Protein AF-A0A2V1E8W5-F1 (afdb_monomer_lite)

Structure (mmCIF, N/CA/C/O backbone):
data_AF-A0A2V1E8W5-F1
#
_entry.id   AF-A0A2V1E8W5-F1
#
loop_
_atom_site.group_PDB
_atom_site.id
_atom_site.type_symbol
_atom_site.label_atom_id
_atom_site.label_alt_id
_atom_site.label_comp_id
_atom_site.label_asym_id
_atom_site.label_entity_id
_atom_site.label_seq_id
_atom_site.pdbx_PDB_ins_code
_atom_site.Cartn_x
_atom_site.Cartn_y
_atom_site.Cartn_z
_atom_site.occupancy
_atom_site.B_iso_or_equiv
_atom_site.auth_seq_id
_atom_site.auth_comp_id
_atom_site.auth_asym_id
_atom_site.auth_atom_id
_atom_site.pdbx_PDB_model_num
ATOM 1 N N . MET A 1 1 ? 21.955 -0.310 -71.897 1.00 37.69 1 MET A N 1
ATOM 2 C CA . MET A 1 1 ? 22.987 -0.040 -70.874 1.00 37.69 1 MET A CA 1
ATOM 3 C C . MET A 1 1 ? 22.487 -0.630 -69.569 1.00 37.69 1 MET A C 1
ATOM 5 O O . MET A 1 1 ? 21.533 -0.109 -69.009 1.00 37.69 1 MET A O 1
ATOM 9 N N . VAL A 1 2 ? 23.024 -1.781 -69.168 1.00 41.22 2 VAL A N 1
ATOM 10 C CA . VAL A 1 2 ? 22.667 -2.435 -67.902 1.00 41.22 2 VAL A CA 1
ATOM 11 C C . VAL A 1 2 ? 23.575 -1.834 -66.834 1.00 41.22 2 VAL A C 1
ATOM 13 O O . VAL A 1 2 ? 24.790 -1.983 -66.919 1.00 41.22 2 VAL A O 1
ATOM 16 N N . ASN A 1 3 ? 22.997 -1.099 -65.884 1.00 41.47 3 ASN A N 1
ATOM 17 C CA . ASN A 1 3 ? 23.730 -0.532 -64.755 1.00 41.47 3 ASN A CA 1
ATOM 18 C C . ASN A 1 3 ? 24.106 -1.680 -63.807 1.00 41.47 3 ASN A C 1
ATOM 20 O O . ASN A 1 3 ? 23.261 -2.203 -63.081 1.00 41.47 3 ASN A O 1
ATOM 24 N N . SER A 1 4 ? 25.362 -2.113 -63.855 1.00 41.78 4 SER A N 1
ATOM 25 C CA . SER A 1 4 ? 25.921 -3.082 -62.918 1.00 41.78 4 SER A CA 1
ATOM 26 C C . SER A 1 4 ? 26.181 -2.388 -61.581 1.00 41.78 4 SER A C 1
ATOM 28 O O . SER A 1 4 ? 27.168 -1.667 -61.436 1.00 41.78 4 SER A O 1
ATOM 30 N N . TYR A 1 5 ? 25.299 -2.592 -60.604 1.00 44.38 5 TYR A N 1
ATOM 31 C CA . TYR A 1 5 ? 25.590 -2.252 -59.213 1.00 44.38 5 TYR A CA 1
ATOM 32 C C . TYR A 1 5 ? 26.762 -3.122 -58.740 1.00 44.38 5 TYR A C 1
ATOM 34 O O . TYR A 1 5 ? 26.622 -4.338 -58.617 1.00 44.38 5 TYR A O 1
ATOM 42 N N . GLN A 1 6 ? 27.932 -2.516 -58.519 1.00 39.22 6 GLN A N 1
ATOM 43 C CA . GLN A 1 6 ? 29.059 -3.208 -57.900 1.00 39.22 6 GLN A CA 1
ATOM 44 C C . GLN A 1 6 ? 28.735 -3.485 -56.430 1.00 39.22 6 GLN A C 1
ATOM 46 O O . GLN A 1 6 ? 28.563 -2.566 -55.632 1.00 39.22 6 GLN A O 1
ATOM 51 N N . TYR A 1 7 ? 28.646 -4.767 -56.085 1.00 49.78 7 TYR A N 1
ATOM 52 C CA . TYR A 1 7 ? 28.583 -5.235 -54.707 1.00 49.78 7 TYR A CA 1
ATOM 53 C C . TYR A 1 7 ? 29.985 -5.134 -54.091 1.00 49.78 7 TYR A C 1
ATOM 55 O O . TYR A 1 7 ? 30.876 -5.911 -54.435 1.00 49.78 7 TYR A O 1
ATOM 63 N N . GLN A 1 8 ? 30.185 -4.156 -53.208 1.00 52.41 8 GLN A N 1
ATOM 64 C CA . GLN A 1 8 ? 31.390 -4.044 -52.389 1.00 52.41 8 GLN A CA 1
ATOM 65 C C . GLN A 1 8 ? 31.219 -4.975 -51.175 1.00 52.41 8 GLN A C 1
ATOM 67 O O . GLN A 1 8 ? 30.262 -4.788 -50.420 1.00 52.41 8 GLN A O 1
ATOM 72 N N . PRO A 1 9 ? 32.086 -5.981 -50.959 1.00 52.72 9 PRO A N 1
ATOM 73 C CA . PRO A 1 9 ? 31.975 -6.826 -49.780 1.00 52.72 9 PRO A CA 1
ATOM 74 C C . PRO A 1 9 ? 32.244 -5.991 -48.515 1.00 52.72 9 PRO A C 1
ATOM 76 O O . PRO A 1 9 ? 33.157 -5.157 -48.523 1.00 52.72 9 PRO A O 1
ATOM 79 N N . PRO A 1 10 ? 31.474 -6.198 -47.434 1.00 58.50 10 PRO A N 1
ATOM 80 C CA . PRO A 1 10 ? 31.664 -5.471 -46.183 1.00 58.50 10 PRO A CA 1
ATOM 81 C C . PRO A 1 10 ? 33.098 -5.640 -45.655 1.00 58.50 10 PRO A C 1
ATOM 83 O O . PRO A 1 10 ? 33.678 -6.728 -45.688 1.00 58.50 10 PRO A O 1
ATOM 86 N N . GLY A 1 11 ? 33.705 -4.540 -45.204 1.00 60.75 11 GLY A N 1
ATOM 87 C CA . GLY A 1 11 ? 35.047 -4.548 -44.614 1.00 60.75 11 GLY A CA 1
ATOM 88 C C . GLY A 1 11 ? 35.049 -5.164 -43.210 1.00 60.75 11 GLY A C 1
ATOM 89 O O . GLY A 1 11 ? 34.023 -5.195 -42.540 1.00 60.75 11 GLY A O 1
ATOM 90 N N . LYS A 1 12 ? 36.210 -5.616 -42.708 1.00 59.75 12 LYS A N 1
ATOM 91 C CA . LYS A 1 12 ? 36.355 -6.190 -41.345 1.00 59.75 12 LYS A CA 1
ATOM 92 C C . LYS A 1 12 ? 35.775 -5.315 -40.221 1.00 59.75 12 LYS A C 1
ATOM 94 O O . LYS A 1 12 ? 35.341 -5.849 -39.208 1.00 59.75 12 LYS A O 1
ATOM 99 N N . THR A 1 13 ? 35.783 -3.993 -40.388 1.00 62.09 13 THR A N 1
ATOM 100 C CA . THR A 1 13 ? 35.204 -3.032 -39.436 1.00 62.09 13 THR A CA 1
ATOM 101 C C . THR A 1 13 ? 33.680 -3.107 -39.381 1.00 62.09 13 THR A C 1
ATOM 103 O O . THR A 1 13 ? 33.111 -2.966 -38.310 1.00 62.09 13 THR A O 1
ATOM 106 N N . ASP A 1 14 ? 33.041 -3.390 -40.515 1.00 62.66 14 ASP A N 1
ATOM 107 C CA . ASP A 1 14 ? 31.587 -3.488 -40.643 1.00 62.66 14 ASP A CA 1
ATOM 108 C C . ASP A 1 14 ? 31.081 -4.742 -39.909 1.00 62.66 14 ASP A C 1
ATOM 110 O O . ASP A 1 14 ? 30.191 -4.670 -39.068 1.00 62.66 14 ASP A O 1
ATOM 114 N N . PHE A 1 15 ? 31.754 -5.886 -40.099 1.00 62.66 15 PHE A N 1
ATOM 115 C CA . PHE A 1 15 ? 31.470 -7.128 -39.362 1.00 62.66 15 PHE A CA 1
ATOM 116 C C . PHE A 1 15 ? 31.622 -6.992 -37.839 1.00 62.66 15 PHE A C 1
ATOM 118 O O . PHE A 1 15 ? 30.779 -7.494 -37.097 1.00 62.66 15 PHE A O 1
ATOM 125 N N . ALA A 1 16 ? 32.662 -6.293 -37.368 1.00 67.94 16 ALA A N 1
ATOM 126 C CA . ALA A 1 16 ? 32.864 -6.045 -35.940 1.00 67.94 16 ALA A CA 1
ATOM 127 C C . ALA A 1 16 ? 31.769 -5.137 -35.342 1.00 67.94 16 ALA A C 1
ATOM 129 O O . ALA A 1 16 ? 31.350 -5.348 -34.201 1.00 67.94 16 ALA A O 1
ATOM 130 N N . ASP A 1 17 ? 31.270 -4.165 -36.112 1.00 71.31 17 ASP A N 1
ATOM 131 C CA . ASP A 1 17 ? 30.141 -3.322 -35.708 1.00 71.31 17 ASP A CA 1
ATOM 132 C C . ASP A 1 17 ? 28.818 -4.112 -35.676 1.00 71.31 17 ASP A C 1
ATOM 134 O O . ASP A 1 17 ? 28.030 -3.926 -34.744 1.00 71.31 17 ASP A O 1
ATOM 138 N N . PHE A 1 18 ? 28.582 -5.047 -36.608 1.00 70.12 18 PHE A N 1
ATOM 139 C CA . PHE A 1 18 ? 27.411 -5.941 -36.575 1.00 70.12 18 PHE A CA 1
ATOM 140 C C . PHE A 1 18 ? 27.408 -6.863 -35.347 1.00 70.12 18 PHE A C 1
ATOM 142 O O . PHE A 1 18 ? 26.421 -6.882 -34.608 1.00 70.12 18 PHE A O 1
ATOM 149 N N . GLU A 1 19 ? 28.516 -7.559 -35.069 1.00 75.56 19 GLU A N 1
ATOM 150 C CA . GLU A 1 19 ? 28.641 -8.398 -33.865 1.00 75.56 19 GLU A CA 1
ATOM 151 C C . GLU A 1 19 ? 28.497 -7.567 -32.578 1.00 75.56 19 GLU A C 1
ATOM 153 O O . GLU A 1 19 ? 27.853 -7.987 -31.612 1.00 75.56 19 GLU A O 1
ATOM 158 N N . GLY A 1 20 ? 29.050 -6.349 -32.561 1.00 76.44 20 GLY A N 1
ATOM 159 C CA . GLY A 1 20 ? 28.876 -5.403 -31.462 1.00 76.44 20 GLY A CA 1
ATOM 160 C C . GLY A 1 20 ? 27.412 -5.012 -31.237 1.00 76.44 20 GLY A C 1
ATOM 161 O O . GLY A 1 20 ? 26.964 -4.928 -30.091 1.00 76.44 20 GLY A O 1
ATOM 162 N N . MET A 1 21 ? 26.640 -4.808 -32.308 1.00 74.31 21 MET A N 1
ATOM 163 C CA . MET A 1 21 ? 25.214 -4.481 -32.220 1.00 74.31 21 MET A CA 1
ATOM 164 C C . MET A 1 21 ? 24.374 -5.660 -31.724 1.00 74.31 21 MET A C 1
ATOM 166 O O . MET A 1 21 ? 23.558 -5.462 -30.821 1.00 74.31 21 MET A O 1
ATOM 170 N N . ASP A 1 22 ? 24.595 -6.872 -32.238 1.00 77.88 22 ASP A N 1
ATOM 171 C CA . ASP A 1 22 ? 23.867 -8.077 -31.812 1.00 77.88 22 ASP A CA 1
ATOM 172 C C . ASP A 1 22 ? 24.052 -8.361 -30.317 1.00 77.88 22 ASP A C 1
ATOM 174 O O . ASP A 1 22 ? 23.077 -8.606 -29.597 1.00 77.88 22 ASP A O 1
ATOM 178 N N . ASN A 1 23 ? 25.281 -8.221 -29.814 1.00 82.12 23 ASN A N 1
ATOM 179 C CA . ASN A 1 23 ? 25.573 -8.336 -28.385 1.00 82.12 23 ASN A CA 1
ATOM 180 C C . ASN A 1 23 ? 24.796 -7.294 -27.557 1.00 82.12 23 ASN A C 1
ATOM 182 O O . ASN A 1 23 ? 24.155 -7.634 -26.559 1.00 82.12 23 ASN A O 1
ATOM 186 N N . VAL A 1 24 ? 24.757 -6.034 -28.007 1.00 80.56 24 VAL A N 1
ATOM 187 C CA . VAL A 1 24 ? 24.003 -4.955 -27.341 1.00 80.56 24 VAL A CA 1
ATOM 188 C C . VAL A 1 24 ? 22.488 -5.217 -27.355 1.00 80.56 24 VAL A C 1
ATOM 190 O O . VAL A 1 24 ? 21.798 -4.906 -26.377 1.00 80.56 24 VAL A O 1
ATOM 193 N N . TYR A 1 25 ? 21.946 -5.814 -28.421 1.00 80.12 25 TYR A N 1
ATOM 194 C CA . TYR A 1 25 ? 20.535 -6.209 -28.484 1.00 80.12 25 TYR A CA 1
ATOM 195 C C . TYR A 1 25 ? 20.194 -7.336 -27.507 1.00 80.12 25 TYR A C 1
ATOM 197 O O . TYR A 1 25 ? 19.163 -7.265 -26.825 1.00 80.12 25 TYR A O 1
ATOM 205 N N . GLN A 1 26 ? 21.052 -8.353 -27.402 1.00 83.50 26 GLN A N 1
ATOM 206 C CA . GLN A 1 26 ? 20.868 -9.448 -26.450 1.00 83.50 26 GLN A CA 1
ATOM 207 C C . GLN A 1 26 ? 20.924 -8.944 -25.002 1.00 83.50 26 GLN A C 1
ATOM 209 O O . GLN A 1 26 ? 20.050 -9.281 -24.192 1.00 83.50 26 GLN A O 1
ATOM 214 N N . GLU A 1 27 ? 21.882 -8.073 -24.679 1.00 82.88 27 GLU A N 1
ATOM 215 C CA . GLU A 1 27 ? 21.967 -7.425 -23.367 1.00 82.88 27 GLU A CA 1
ATOM 216 C C . GLU A 1 27 ? 20.724 -6.569 -23.060 1.00 82.88 27 GLU A C 1
ATOM 218 O O . GLU A 1 27 ? 20.181 -6.637 -21.950 1.00 82.88 27 GLU A O 1
ATOM 223 N N . ASP A 1 28 ? 20.201 -5.814 -24.037 1.00 80.25 28 ASP A N 1
ATOM 224 C CA . ASP A 1 28 ? 18.962 -5.038 -23.875 1.00 80.25 28 ASP A CA 1
ATOM 225 C C . ASP A 1 28 ? 17.740 -5.939 -23.638 1.00 80.25 28 ASP A C 1
ATOM 227 O O . ASP A 1 28 ? 16.879 -5.614 -22.809 1.00 80.25 28 ASP A O 1
ATOM 231 N N . ALA A 1 29 ? 17.659 -7.086 -24.320 1.00 80.62 29 ALA A N 1
ATOM 232 C CA . ALA A 1 29 ? 16.590 -8.064 -24.138 1.00 80.62 29 ALA A CA 1
ATOM 233 C C . ALA A 1 29 ? 16.630 -8.698 -22.737 1.00 80.62 29 ALA A C 1
ATOM 235 O O . ALA A 1 29 ? 15.598 -8.773 -22.055 1.00 80.62 29 ALA A O 1
ATOM 236 N N . GLN A 1 30 ? 17.818 -9.072 -22.254 1.00 83.44 30 GLN A N 1
ATOM 237 C CA . GLN A 1 30 ? 18.002 -9.576 -20.892 1.00 83.44 30 GLN A CA 1
ATOM 238 C C . GLN A 1 30 ? 17.664 -8.503 -19.848 1.00 83.44 30 GLN A C 1
ATOM 240 O O . GLN A 1 30 ? 16.929 -8.771 -18.889 1.00 83.44 30 GLN A O 1
ATOM 245 N N . LEU A 1 31 ? 18.123 -7.265 -20.050 1.00 82.62 31 LEU A N 1
ATOM 246 C CA . LEU A 1 31 ? 17.811 -6.137 -19.174 1.00 82.62 31 LEU A CA 1
ATOM 247 C C . LEU A 1 31 ? 16.303 -5.843 -19.154 1.00 82.62 31 LEU A C 1
ATOM 249 O O . LEU A 1 31 ? 15.728 -5.634 -18.082 1.00 82.62 31 LEU A O 1
ATOM 253 N N . LYS A 1 32 ? 15.625 -5.894 -20.309 1.00 81.25 32 LYS A N 1
ATOM 254 C CA . LYS A 1 32 ? 14.159 -5.776 -20.426 1.00 81.25 32 LYS A CA 1
ATOM 255 C C . LYS A 1 32 ? 13.451 -6.832 -19.588 1.00 81.25 32 LYS A C 1
ATOM 257 O O . LYS A 1 32 ? 12.533 -6.489 -18.842 1.00 81.25 32 LYS A O 1
ATOM 262 N N . ALA A 1 33 ? 13.862 -8.093 -19.709 1.00 80.81 33 ALA A N 1
ATOM 263 C CA . ALA A 1 33 ? 13.263 -9.199 -18.974 1.00 80.81 33 ALA A CA 1
ATOM 264 C C . ALA A 1 33 ? 13.458 -9.040 -17.457 1.00 80.81 33 ALA A C 1
ATOM 266 O O . ALA A 1 33 ? 12.497 -9.182 -16.698 1.00 80.81 33 ALA A O 1
ATOM 267 N N . ARG A 1 34 ? 14.663 -8.654 -17.014 1.00 83.50 34 ARG A N 1
ATOM 268 C CA . ARG A 1 34 ? 14.966 -8.381 -15.597 1.00 83.50 34 ARG A CA 1
ATOM 269 C C . ARG A 1 34 ? 14.124 -7.231 -15.046 1.00 83.50 34 ARG A C 1
ATOM 271 O O . ARG A 1 34 ? 13.478 -7.395 -14.015 1.00 83.50 34 ARG A O 1
ATOM 278 N N . ILE A 1 35 ? 14.048 -6.107 -15.761 1.00 82.12 35 ILE A N 1
ATOM 279 C CA . ILE A 1 35 ? 13.195 -4.962 -15.394 1.00 82.12 35 ILE A CA 1
ATOM 280 C C . ILE A 1 35 ? 11.728 -5.392 -15.287 1.00 82.12 35 ILE A C 1
ATOM 282 O O . ILE A 1 35 ? 11.032 -4.993 -14.352 1.00 82.12 35 ILE A O 1
ATOM 286 N N . ARG A 1 36 ? 11.250 -6.212 -16.231 1.00 80.88 36 ARG A N 1
ATOM 287 C CA . ARG A 1 36 ? 9.871 -6.710 -16.253 1.00 80.88 36 ARG A CA 1
ATOM 288 C C . ARG A 1 36 ? 9.567 -7.549 -15.006 1.00 80.88 36 ARG A C 1
ATOM 290 O O . ARG A 1 36 ? 8.564 -7.283 -14.345 1.00 80.88 36 ARG A O 1
ATOM 297 N N . ARG A 1 37 ? 10.455 -8.489 -14.658 1.00 79.75 37 ARG A N 1
ATOM 298 C CA . ARG A 1 37 ? 10.347 -9.337 -13.457 1.00 79.75 37 ARG A CA 1
ATOM 299 C C . ARG A 1 37 ? 10.408 -8.519 -12.168 1.00 79.75 37 ARG A C 1
ATOM 301 O O . ARG A 1 37 ? 9.515 -8.648 -11.341 1.00 79.75 37 ARG A O 1
ATOM 3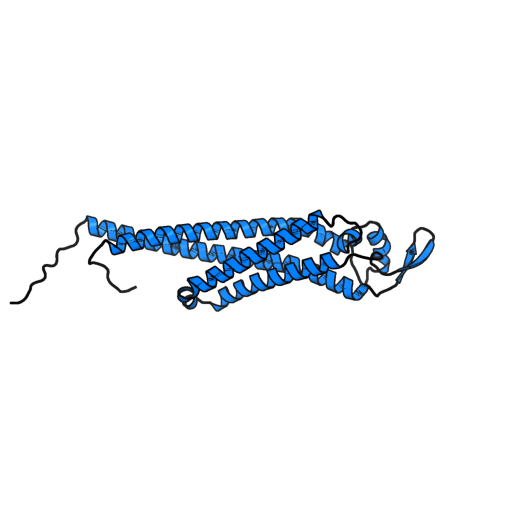08 N N . LEU A 1 38 ? 11.394 -7.630 -12.026 1.00 83.00 38 LEU A N 1
ATOM 309 C CA . LEU A 1 38 ? 11.538 -6.774 -10.841 1.00 83.00 38 LEU A CA 1
ATOM 310 C C . LEU A 1 38 ? 10.311 -5.886 -10.626 1.00 83.00 38 LEU A C 1
ATOM 312 O O . LEU A 1 38 ? 9.825 -5.757 -9.506 1.00 83.00 38 LEU A O 1
ATOM 316 N N . ARG A 1 39 ? 9.768 -5.314 -11.707 1.00 80.94 39 ARG A N 1
ATOM 317 C CA . ARG A 1 39 ? 8.543 -4.516 -11.636 1.00 80.94 39 ARG A CA 1
ATOM 318 C C . ARG A 1 39 ? 7.353 -5.370 -11.202 1.00 80.94 39 ARG A C 1
ATOM 320 O O . ARG A 1 39 ? 6.590 -4.917 -10.361 1.00 80.94 39 ARG A O 1
ATOM 327 N N . LEU A 1 40 ? 7.196 -6.583 -11.734 1.00 79.12 40 LEU A N 1
ATOM 328 C CA . LEU A 1 40 ? 6.115 -7.482 -11.319 1.00 79.12 40 LEU A CA 1
ATOM 329 C C . LEU A 1 40 ? 6.226 -7.845 -9.833 1.00 79.12 40 LEU A C 1
ATOM 331 O O . LEU A 1 40 ? 5.253 -7.678 -9.106 1.00 79.12 40 LEU A O 1
ATOM 335 N N . ILE A 1 41 ? 7.413 -8.258 -9.378 1.00 84.50 41 ILE A N 1
ATOM 336 C CA . ILE A 1 41 ? 7.676 -8.594 -7.969 1.00 84.50 41 ILE A CA 1
ATOM 337 C C . ILE A 1 41 ? 7.343 -7.402 -7.072 1.00 84.50 41 ILE A C 1
ATOM 339 O O . ILE A 1 41 ? 6.606 -7.545 -6.103 1.00 84.50 41 ILE A O 1
ATOM 343 N N . SER A 1 42 ? 7.820 -6.211 -7.437 1.00 82.06 42 SER A N 1
ATOM 344 C CA . SER A 1 42 ? 7.547 -4.984 -6.692 1.00 82.06 42 SER A CA 1
ATOM 345 C C . SER A 1 42 ? 6.049 -4.673 -6.616 1.00 82.06 42 SER A C 1
ATOM 347 O O . SER A 1 42 ? 5.563 -4.323 -5.546 1.00 82.06 42 SER A O 1
ATOM 349 N N . ARG A 1 43 ? 5.293 -4.845 -7.710 1.00 80.75 43 ARG A N 1
ATOM 350 C CA . ARG A 1 43 ? 3.839 -4.610 -7.724 1.00 80.75 43 ARG A CA 1
ATOM 351 C C . ARG A 1 43 ? 3.071 -5.638 -6.898 1.00 80.75 43 ARG A C 1
ATOM 353 O O . ARG A 1 43 ? 2.165 -5.251 -6.165 1.00 80.75 43 ARG A O 1
ATOM 360 N N . VAL A 1 44 ? 3.434 -6.917 -6.989 1.00 83.06 44 VAL A N 1
ATOM 361 C CA . VAL A 1 44 ? 2.828 -7.974 -6.166 1.00 83.06 44 VAL A CA 1
ATOM 362 C C . VAL A 1 44 ? 3.102 -7.702 -4.690 1.00 83.06 44 VAL A C 1
ATOM 364 O O . VAL A 1 44 ? 2.157 -7.664 -3.910 1.00 83.06 44 VAL A O 1
ATOM 367 N N . ALA A 1 45 ? 4.350 -7.402 -4.322 1.00 85.56 45 ALA A N 1
ATOM 368 C CA . ALA A 1 45 ? 4.721 -7.065 -2.951 1.00 85.56 45 ALA A CA 1
ATOM 369 C C . ALA A 1 45 ? 3.923 -5.861 -2.426 1.00 85.56 45 ALA A C 1
ATOM 371 O O . ALA A 1 45 ? 3.285 -5.967 -1.383 1.00 85.56 45 ALA A O 1
ATOM 372 N N . SER A 1 46 ? 3.861 -4.751 -3.172 1.00 83.69 46 SER A N 1
ATOM 373 C CA . SER A 1 46 ? 3.061 -3.581 -2.777 1.00 83.69 46 SER A CA 1
ATOM 374 C C . SER A 1 46 ? 1.569 -3.894 -2.633 1.00 83.69 46 SER A C 1
ATOM 376 O O . SER A 1 46 ? 0.923 -3.361 -1.734 1.00 83.69 46 SER A O 1
ATOM 378 N N . THR A 1 47 ? 1.016 -4.761 -3.487 1.00 82.69 47 THR A N 1
ATOM 379 C CA . THR A 1 47 ? -0.397 -5.166 -3.413 1.00 82.69 47 THR A CA 1
ATOM 380 C C . THR A 1 47 ? -0.660 -6.006 -2.166 1.00 82.69 47 THR A C 1
ATOM 382 O O . THR A 1 47 ? -1.593 -5.713 -1.427 1.00 82.69 47 THR A O 1
ATOM 385 N N . VAL A 1 48 ? 0.187 -7.003 -1.894 1.00 87.62 48 VAL A N 1
ATOM 386 C CA . VAL A 1 48 ? 0.081 -7.863 -0.705 1.00 87.62 48 VAL A CA 1
ATOM 387 C C . VAL A 1 48 ? 0.197 -7.037 0.572 1.00 87.62 48 VAL A C 1
ATOM 389 O O . VAL A 1 48 ? -0.634 -7.181 1.462 1.00 87.62 48 VAL A O 1
ATOM 392 N N . ILE A 1 49 ? 1.171 -6.124 0.638 1.00 85.69 49 ILE A N 1
ATOM 393 C CA . ILE A 1 49 ? 1.350 -5.225 1.785 1.00 85.69 49 ILE A CA 1
ATOM 394 C C . ILE A 1 49 ? 0.117 -4.326 1.958 1.00 85.69 49 ILE A C 1
ATOM 396 O O . ILE A 1 49 ? -0.395 -4.202 3.066 1.00 85.69 49 ILE A O 1
ATOM 400 N N . SER A 1 50 ? -0.422 -3.760 0.872 1.00 84.50 50 SER A N 1
ATOM 401 C CA . SER A 1 50 ? -1.627 -2.915 0.942 1.00 84.50 50 SER A CA 1
ATOM 402 C C . SER A 1 50 ? -2.849 -3.689 1.455 1.00 84.50 50 SER A C 1
ATOM 404 O O . SER A 1 50 ? -3.580 -3.183 2.303 1.00 84.50 50 SER A O 1
ATOM 406 N N . ILE A 1 51 ? -3.040 -4.937 1.008 1.00 86.62 51 ILE A N 1
ATOM 407 C CA . ILE A 1 51 ? -4.109 -5.822 1.502 1.00 86.62 51 ILE A CA 1
ATOM 408 C C . ILE A 1 51 ? -3.899 -6.149 2.985 1.00 86.62 51 ILE A C 1
ATOM 410 O O . ILE A 1 51 ? -4.852 -6.098 3.761 1.00 86.62 51 ILE A O 1
ATOM 414 N N . ALA A 1 52 ? -2.660 -6.438 3.393 1.00 86.38 52 ALA A N 1
ATOM 415 C CA . ALA A 1 52 ? -2.316 -6.727 4.783 1.00 86.38 52 ALA A CA 1
ATOM 416 C C . ALA A 1 52 ? -2.585 -5.541 5.730 1.00 86.38 52 ALA A C 1
ATOM 418 O O . ALA A 1 52 ? -2.824 -5.766 6.911 1.00 86.38 52 ALA A O 1
ATOM 419 N N . VAL A 1 53 ? -2.593 -4.301 5.224 1.00 83.31 53 VAL A N 1
ATOM 420 C CA . VAL A 1 53 ? -3.032 -3.103 5.966 1.00 83.31 53 VAL A CA 1
ATOM 421 C C . VAL A 1 53 ? -4.553 -2.940 5.924 1.00 83.31 53 VAL A C 1
ATOM 423 O O . VAL A 1 53 ? -5.180 -2.658 6.945 1.00 83.31 53 VAL A O 1
ATOM 426 N N . LEU A 1 54 ? -5.167 -3.126 4.754 1.00 86.44 54 LEU A N 1
ATOM 427 C CA . LEU A 1 54 ? -6.600 -2.914 4.560 1.00 86.44 54 LEU A CA 1
ATOM 428 C C . LEU A 1 54 ? -7.453 -3.887 5.382 1.00 86.44 54 LEU A C 1
ATOM 430 O O . LEU A 1 54 ? -8.451 -3.470 5.969 1.00 86.44 54 LEU A O 1
ATOM 434 N N . VAL A 1 55 ? -7.080 -5.169 5.432 1.00 88.81 55 VAL A N 1
ATOM 435 C CA . VAL A 1 55 ? -7.873 -6.211 6.105 1.00 88.81 55 VAL A CA 1
ATOM 436 C C . VAL A 1 55 ? -8.049 -5.916 7.602 1.00 88.81 55 VAL A C 1
ATOM 438 O O . VAL A 1 55 ? -9.199 -5.826 8.035 1.00 88.81 55 VAL A O 1
ATOM 441 N N . PRO A 1 56 ? -6.984 -5.685 8.397 1.00 84.00 56 PRO A N 1
ATOM 442 C CA . PRO A 1 56 ? -7.136 -5.344 9.809 1.00 84.00 56 PRO A CA 1
ATOM 443 C C . PRO A 1 56 ? -7.933 -4.058 10.038 1.00 84.00 56 PRO A C 1
ATOM 445 O O . PRO A 1 56 ? -8.804 -4.042 10.900 1.00 84.00 56 PRO A O 1
ATOM 448 N N . ILE A 1 57 ? -7.706 -3.005 9.241 1.00 84.62 57 ILE A N 1
ATOM 449 C CA . ILE A 1 57 ? -8.455 -1.741 9.368 1.00 84.62 57 ILE A CA 1
ATOM 450 C C . ILE A 1 57 ? -9.947 -1.963 9.099 1.00 84.62 57 ILE A C 1
ATOM 452 O O . ILE A 1 57 ? -10.791 -1.439 9.823 1.00 84.62 57 ILE A O 1
ATOM 456 N N . THR A 1 58 ? -10.278 -2.770 8.089 1.00 88.25 58 THR A N 1
ATOM 457 C CA . THR A 1 58 ? -11.668 -3.106 7.747 1.00 88.25 58 THR A CA 1
ATOM 458 C C . THR A 1 58 ? -12.335 -3.894 8.871 1.00 88.25 58 THR A C 1
ATOM 460 O O . THR A 1 58 ? -13.463 -3.582 9.246 1.00 88.25 58 THR A O 1
ATOM 463 N N . ILE A 1 59 ? -11.636 -4.879 9.447 1.00 87.50 59 ILE A N 1
ATOM 464 C CA . ILE A 1 59 ? -12.134 -5.657 10.591 1.00 87.50 59 ILE A CA 1
ATOM 465 C C . ILE A 1 59 ? -12.367 -4.742 11.797 1.00 87.50 59 ILE A C 1
ATOM 467 O O . ILE A 1 59 ? -13.433 -4.816 12.408 1.00 87.50 59 ILE A O 1
ATOM 471 N N . THR A 1 60 ? -11.417 -3.862 12.125 1.00 84.75 60 THR A N 1
ATOM 472 C CA . THR A 1 60 ? -11.555 -2.912 13.239 1.00 84.75 60 THR A CA 1
ATOM 473 C C . THR A 1 60 ? -12.734 -1.971 13.022 1.00 84.75 60 THR A C 1
ATOM 475 O O . THR A 1 60 ? -13.551 -1.802 13.924 1.00 84.75 60 THR A O 1
ATOM 478 N N . LEU A 1 61 ? -12.876 -1.405 11.820 1.00 86.69 61 LEU A N 1
ATOM 479 C CA . LEU A 1 61 ? -13.987 -0.517 11.487 1.00 86.69 61 LEU A CA 1
ATOM 480 C C . LEU A 1 61 ? -15.335 -1.247 11.567 1.00 86.69 61 LEU A C 1
ATOM 482 O O . LEU A 1 61 ? -16.280 -0.730 12.159 1.00 86.69 61 LEU A O 1
ATOM 486 N N . HIS A 1 62 ? -15.419 -2.467 11.035 1.00 88.81 62 HIS A N 1
ATOM 487 C CA . HIS A 1 62 ? -16.625 -3.289 11.118 1.00 88.81 62 HIS A CA 1
ATOM 488 C C . HIS A 1 62 ? -16.989 -3.617 12.572 1.00 88.81 62 HIS A C 1
ATOM 490 O O . HIS A 1 62 ? -18.142 -3.452 12.975 1.00 88.81 62 HIS A O 1
ATOM 496 N N . LYS A 1 63 ? -16.014 -4.035 13.391 1.00 85.06 63 LYS A N 1
ATOM 497 C CA . LYS A 1 63 ? -16.231 -4.297 14.822 1.00 85.06 63 LYS A CA 1
ATOM 498 C C . LYS A 1 63 ? -16.676 -3.038 15.557 1.00 85.06 63 LYS A C 1
ATOM 500 O O . LYS A 1 63 ? -17.634 -3.098 16.316 1.00 85.06 63 LYS A O 1
ATOM 505 N N . PHE A 1 64 ? -16.055 -1.891 15.304 1.00 85.69 64 PHE A N 1
ATOM 506 C CA . PHE A 1 64 ? -16.469 -0.620 15.898 1.00 85.69 64 PHE A CA 1
ATOM 507 C C . PHE A 1 64 ? -17.920 -0.272 15.543 1.00 85.69 64 PHE A C 1
ATOM 509 O O . PHE A 1 64 ? -18.738 -0.036 16.429 1.00 85.69 64 PHE A O 1
ATOM 516 N N . LEU A 1 65 ? -18.275 -0.321 14.257 1.00 87.44 65 LEU A N 1
ATOM 517 C CA . LEU A 1 65 ? -19.620 0.020 13.788 1.00 87.44 65 LEU A CA 1
ATOM 518 C C . LEU A 1 65 ? -20.708 -0.912 14.328 1.00 87.44 65 LEU A C 1
ATOM 520 O O . LEU A 1 65 ? -21.819 -0.449 14.583 1.00 87.44 65 LEU A O 1
ATOM 524 N N . THR A 1 66 ? -20.393 -2.194 14.515 1.00 87.62 66 THR A N 1
ATOM 525 C CA . THR A 1 66 ? -21.340 -3.191 15.039 1.00 87.62 66 THR A CA 1
ATOM 526 C C . THR A 1 66 ? -21.473 -3.158 16.562 1.00 87.62 66 THR A C 1
ATOM 528 O O . THR A 1 66 ? -22.545 -3.453 17.079 1.00 87.62 66 THR A O 1
ATOM 531 N N . THR A 1 67 ? -20.434 -2.744 17.291 1.00 85.50 67 THR A N 1
ATOM 532 C CA . THR A 1 67 ? -20.405 -2.801 18.768 1.00 85.50 67 THR A CA 1
ATOM 533 C C . THR A 1 67 ? -20.594 -1.451 19.456 1.00 85.50 67 THR A C 1
ATOM 535 O O . THR A 1 67 ? -20.838 -1.414 20.659 1.00 85.50 67 THR A O 1
ATOM 538 N N . LYS A 1 68 ? -20.537 -0.328 18.727 1.00 82.31 68 LYS A N 1
ATOM 539 C CA . LYS A 1 68 ? -20.704 1.022 19.304 1.00 82.31 68 LYS A CA 1
ATOM 540 C C . LYS A 1 68 ? -22.027 1.243 20.044 1.00 82.31 68 LYS A C 1
ATOM 542 O O . LYS A 1 68 ? -22.077 2.047 20.970 1.00 82.31 68 LYS A O 1
ATOM 547 N N . ASN A 1 69 ? -23.067 0.504 19.659 1.00 84.12 69 ASN A N 1
ATOM 548 C CA . ASN A 1 69 ? -24.401 0.564 20.261 1.00 84.12 69 ASN A CA 1
ATOM 549 C C . ASN A 1 69 ? -24.680 -0.606 21.220 1.00 84.12 69 ASN A C 1
ATOM 551 O O . ASN A 1 69 ? -25.804 -0.747 21.695 1.00 84.12 69 ASN A O 1
ATOM 555 N N . VAL A 1 70 ? -23.692 -1.468 21.478 1.00 82.94 70 VAL A N 1
ATOM 556 C CA . VAL A 1 70 ? -23.836 -2.579 22.420 1.00 82.94 70 VAL A CA 1
ATOM 557 C C . VAL A 1 70 ? -23.454 -2.090 23.806 1.00 82.94 70 VAL A C 1
ATOM 559 O O . VAL A 1 70 ? -22.337 -1.625 24.026 1.00 82.94 70 VAL A O 1
ATOM 562 N N . PHE A 1 71 ? -24.378 -2.242 24.746 1.00 83.06 71 PHE A N 1
ATOM 563 C CA . PHE A 1 71 ? -24.174 -1.890 26.140 1.00 83.06 71 PHE A CA 1
ATOM 564 C C . PHE A 1 71 ? -24.137 -3.152 26.992 1.00 83.06 71 PHE A C 1
ATOM 566 O O . PHE A 1 71 ? -24.965 -4.050 26.825 1.00 83.06 71 PHE A O 1
ATOM 573 N N . ARG A 1 72 ? -23.172 -3.220 27.908 1.00 81.44 72 ARG A N 1
ATOM 574 C CA . ARG A 1 72 ? -23.100 -4.272 28.920 1.00 81.44 72 ARG A CA 1
ATOM 575 C C . ARG A 1 72 ? -22.822 -3.664 30.285 1.00 81.44 72 ARG A C 1
ATOM 577 O O . ARG A 1 72 ? -22.209 -2.601 30.407 1.00 81.44 72 ARG A O 1
ATOM 584 N N . ASP A 1 73 ? -23.275 -4.375 31.302 1.00 83.00 73 ASP A N 1
ATOM 585 C CA . ASP A 1 73 ? -23.029 -4.032 32.691 1.00 83.00 73 ASP A CA 1
ATOM 586 C C . ASP A 1 73 ? -21.605 -4.442 33.060 1.00 83.00 73 ASP A C 1
ATOM 588 O O . ASP A 1 73 ? -21.263 -5.624 33.100 1.00 83.00 73 ASP A O 1
ATOM 592 N N . VAL A 1 74 ? -20.755 -3.446 33.297 1.00 79.81 74 VAL A N 1
ATOM 593 C CA . VAL A 1 74 ? -19.358 -3.645 33.675 1.00 79.81 74 VAL A CA 1
ATOM 594 C C . VAL A 1 74 ? -19.216 -3.357 35.158 1.00 79.81 74 VAL A C 1
ATOM 596 O O . VAL A 1 74 ? -19.588 -2.282 35.637 1.00 79.81 74 VAL A O 1
ATOM 599 N N . ARG A 1 75 ? -18.639 -4.311 35.887 1.00 79.06 75 ARG A N 1
ATOM 600 C CA . ARG A 1 75 ? -18.342 -4.142 37.307 1.00 79.06 75 ARG A CA 1
ATOM 601 C C . ARG A 1 75 ? -17.005 -3.429 37.460 1.00 79.06 75 ARG A C 1
ATOM 603 O O . ARG A 1 75 ? -15.970 -3.943 37.038 1.00 79.06 75 ARG A O 1
ATOM 610 N N . ARG A 1 76 ? -17.034 -2.235 38.043 1.00 73.25 76 ARG A N 1
ATOM 611 C CA . ARG A 1 76 ? -15.834 -1.439 38.307 1.00 73.25 76 ARG A CA 1
ATOM 612 C C . ARG A 1 76 ? -15.175 -1.895 39.618 1.00 73.25 76 ARG A C 1
ATOM 614 O O . ARG A 1 76 ? -15.798 -2.549 40.453 1.00 73.25 76 ARG A O 1
ATOM 621 N N . ASP A 1 77 ? -13.896 -1.556 39.780 1.00 72.38 77 ASP A N 1
ATOM 622 C CA . ASP A 1 77 ? -13.081 -1.893 40.959 1.00 72.38 77 ASP A CA 1
ATOM 623 C C . ASP A 1 77 ? -13.673 -1.348 42.283 1.00 72.38 77 ASP A C 1
ATOM 625 O O . ASP A 1 77 ? -13.392 -1.885 43.348 1.00 72.38 77 ASP A O 1
ATOM 629 N N . ASP A 1 78 ? -14.531 -0.322 42.221 1.00 76.19 78 ASP A N 1
ATOM 630 C CA . ASP A 1 78 ? -15.264 0.269 43.355 1.00 76.19 78 ASP A CA 1
ATOM 631 C C . ASP A 1 78 ? -16.546 -0.506 43.739 1.00 76.19 78 ASP A C 1
ATOM 633 O O . ASP A 1 78 ? -17.285 -0.093 44.630 1.00 76.19 78 ASP A O 1
ATOM 637 N N . GLY A 1 79 ? -16.828 -1.629 43.069 1.00 75.06 79 GLY A N 1
ATOM 638 C CA . GLY A 1 79 ? -18.010 -2.458 43.305 1.00 75.06 79 GLY A CA 1
ATOM 639 C C . GLY A 1 79 ? -19.286 -1.954 42.628 1.00 75.06 79 GLY A C 1
ATOM 640 O O . GLY A 1 79 ? -20.297 -2.658 42.674 1.00 75.06 79 GLY A O 1
ATOM 641 N N . THR A 1 80 ? -19.247 -0.796 41.963 1.00 80.44 80 THR A N 1
ATOM 642 C CA . THR A 1 80 ? -20.392 -0.265 41.217 1.00 80.44 80 THR A CA 1
ATOM 643 C C . THR A 1 80 ? -20.562 -0.989 39.883 1.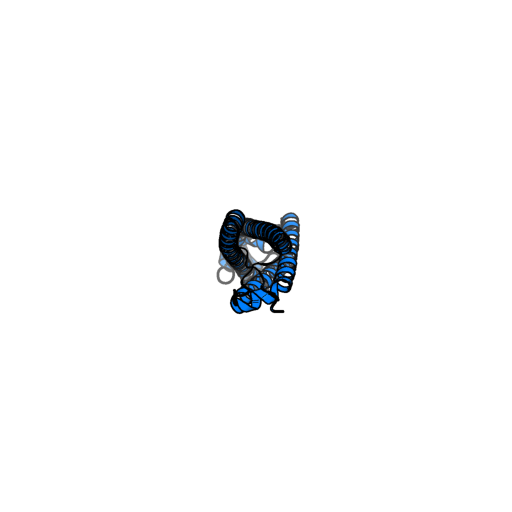00 80.44 80 THR A C 1
ATOM 645 O O . THR A 1 80 ? -19.594 -1.385 39.223 1.00 80.44 80 THR A O 1
ATOM 648 N N . VAL A 1 81 ? -21.819 -1.190 39.488 1.00 81.25 81 VAL A N 1
ATOM 649 C CA . VAL A 1 81 ? -22.176 -1.718 38.171 1.00 81.25 81 VAL A CA 1
ATOM 650 C C . VAL A 1 81 ? -22.551 -0.535 37.297 1.00 81.25 81 VAL A C 1
ATOM 652 O O . VAL A 1 81 ? -23.473 0.213 37.618 1.00 81.25 81 VAL A O 1
ATOM 655 N N . VAL A 1 82 ? -21.814 -0.351 36.207 1.00 83.50 82 VAL A N 1
ATOM 656 C CA . VAL A 1 82 ? -22.067 0.717 35.241 1.00 83.50 82 VAL A CA 1
ATOM 657 C C . VAL A 1 82 ? -22.390 0.114 33.887 1.00 83.50 82 VAL A C 1
ATOM 659 O O . VAL A 1 82 ? -21.624 -0.683 33.345 1.00 83.50 82 VAL A O 1
ATOM 662 N N . ASN A 1 83 ? -23.524 0.522 33.328 1.00 82.94 83 ASN A N 1
ATOM 663 C CA . ASN A 1 83 ? -23.891 0.178 31.967 1.00 82.94 83 ASN A CA 1
ATOM 664 C C . ASN A 1 83 ? -23.062 1.041 31.005 1.00 82.94 83 ASN A C 1
ATOM 666 O O . ASN A 1 83 ? -23.175 2.269 31.003 1.00 82.94 83 ASN A O 1
ATOM 670 N N . ARG A 1 84 ? -22.168 0.415 30.235 1.00 82.50 84 ARG A N 1
ATOM 671 C CA . ARG A 1 84 ? -21.296 1.116 29.279 1.00 82.50 84 ARG A CA 1
ATOM 672 C C . ARG A 1 84 ? -21.140 0.326 27.993 1.00 82.50 84 ARG A C 1
ATOM 674 O O . ARG A 1 84 ? -21.297 -0.893 27.971 1.00 82.50 84 ARG A O 1
ATOM 681 N N . ASN A 1 85 ? -20.788 1.034 26.929 1.00 85.81 85 ASN A N 1
ATOM 682 C CA . ASN A 1 85 ? -20.335 0.413 25.695 1.00 85.81 85 ASN A CA 1
ATOM 683 C C . ASN A 1 85 ? -18.818 0.083 25.789 1.00 85.81 85 ASN A C 1
ATOM 685 O O . ASN A 1 85 ? -18.149 0.476 26.760 1.00 85.81 85 ASN A O 1
ATOM 689 N N . PRO A 1 86 ? -18.262 -0.687 24.836 1.00 80.88 86 PRO A N 1
ATOM 690 C CA . PRO A 1 86 ? -16.859 -1.101 24.885 1.00 80.88 86 PRO A CA 1
ATOM 691 C C . PRO A 1 86 ? -15.859 0.032 24.585 1.00 80.88 86 PRO A C 1
ATOM 693 O O . PRO A 1 86 ? -14.656 -0.133 24.802 1.00 80.88 86 PRO A O 1
ATOM 696 N N . TRP A 1 87 ? -16.332 1.183 24.109 1.00 83.00 87 TRP A N 1
ATOM 697 C CA . TRP A 1 87 ? -15.510 2.273 23.586 1.00 83.00 87 TRP A CA 1
ATOM 698 C C . TRP A 1 87 ? -15.448 3.457 24.560 1.00 83.00 87 TRP A C 1
ATOM 700 O O . TRP A 1 87 ? -16.183 3.522 25.545 1.00 83.00 87 TRP A O 1
ATOM 710 N N . PHE A 1 88 ? -14.528 4.391 24.324 1.00 76.50 88 PHE A N 1
ATOM 711 C CA . PHE A 1 88 ? -14.435 5.605 25.132 1.00 76.50 88 PHE A CA 1
ATOM 712 C C . PHE A 1 88 ? -15.614 6.547 24.826 1.00 76.50 88 PHE A C 1
ATOM 714 O O . PHE A 1 88 ? -16.123 6.587 23.700 1.00 76.50 88 PHE A O 1
ATOM 721 N N . LYS A 1 89 ? -16.063 7.316 25.823 1.00 71.69 89 LYS A N 1
ATOM 722 C CA . LYS A 1 89 ? -17.105 8.332 25.620 1.00 71.69 89 LYS A CA 1
ATOM 723 C C . LYS A 1 89 ? -16.526 9.429 24.719 1.00 71.69 89 LYS A C 1
ATOM 725 O O . LYS A 1 89 ? -15.476 9.961 25.043 1.00 71.69 89 LYS A O 1
ATOM 730 N N . ASP A 1 90 ? -17.180 9.720 23.597 1.00 72.19 90 ASP A N 1
ATOM 731 C CA . ASP A 1 90 ? -16.681 10.640 22.558 1.00 72.19 90 ASP A CA 1
ATOM 732 C C . ASP A 1 90 ? -15.417 10.143 21.826 1.00 72.19 90 ASP A C 1
ATOM 734 O O . ASP A 1 90 ? -14.507 10.909 21.509 1.00 72.19 90 ASP A O 1
ATOM 738 N N . THR A 1 91 ? -15.368 8.838 21.529 1.00 76.31 91 THR A N 1
ATOM 739 C CA . THR A 1 91 ? -14.299 8.248 20.708 1.00 76.31 91 THR A CA 1
ATOM 740 C C . THR A 1 91 ? -14.178 8.964 19.358 1.00 76.31 91 THR A C 1
ATOM 742 O O . THR A 1 91 ? -15.145 9.055 18.598 1.00 76.31 91 THR A O 1
ATOM 745 N N . LYS A 1 92 ? -12.966 9.410 19.011 1.00 78.69 92 LYS A N 1
ATOM 746 C CA . LYS A 1 92 ? -12.695 10.010 17.698 1.00 78.69 92 LYS A CA 1
ATOM 747 C C . LYS A 1 92 ? -12.636 8.931 16.617 1.00 78.69 92 LYS A C 1
ATOM 749 O O . LYS A 1 92 ? -11.710 8.128 16.552 1.00 78.69 92 LYS A O 1
ATOM 754 N N . GLU 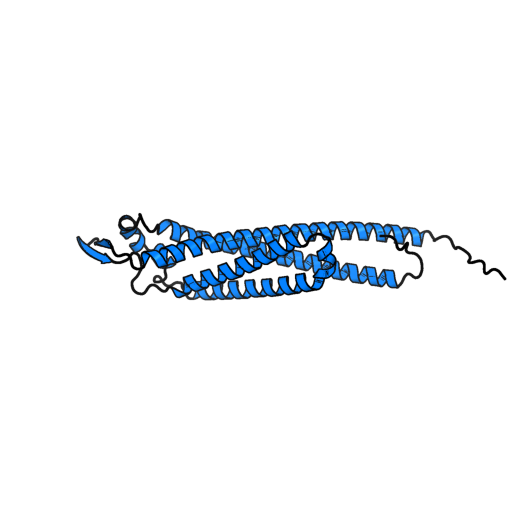A 1 93 ? -13.629 8.934 15.739 1.00 80.81 93 GLU A N 1
ATOM 755 C CA . GLU A 1 93 ? -13.807 7.932 14.677 1.00 80.81 93 GLU A CA 1
ATOM 756 C C . GLU A 1 93 ? -13.211 8.337 13.320 1.00 80.81 93 GLU A C 1
ATOM 758 O O . GLU A 1 93 ? -12.883 7.482 12.493 1.00 80.81 93 GLU A O 1
ATOM 763 N N . TRP A 1 94 ? -13.014 9.640 13.100 1.00 77.06 94 TRP A N 1
ATOM 764 C CA . TRP A 1 94 ? -12.491 10.185 11.845 1.00 77.06 94 TRP A CA 1
ATOM 765 C C . TRP A 1 94 ? -11.130 9.598 11.412 1.00 77.06 94 TRP A C 1
ATOM 767 O O . TRP A 1 94 ? -11.001 9.263 10.228 1.00 77.06 94 TRP A O 1
ATOM 777 N N . PRO A 1 95 ? -10.147 9.366 12.314 1.00 77.44 95 PRO A N 1
ATOM 778 C CA . PRO A 1 95 ? -8.871 8.760 11.929 1.00 77.44 95 PRO A CA 1
ATOM 779 C C . PRO A 1 95 ? -9.048 7.383 11.279 1.00 77.44 95 PRO A C 1
ATOM 781 O O . PRO A 1 95 ? -8.439 7.093 10.251 1.00 77.44 95 PRO A O 1
ATOM 784 N N . THR A 1 96 ? -9.938 6.548 11.820 1.00 79.25 96 THR A N 1
ATOM 785 C CA . THR A 1 96 ? -10.179 5.190 11.313 1.00 79.25 96 THR A CA 1
ATOM 786 C C . THR A 1 96 ? -10.854 5.201 9.944 1.00 79.25 96 THR A C 1
ATOM 788 O O . THR A 1 96 ? -10.429 4.456 9.059 1.00 79.25 96 THR A O 1
ATOM 791 N N . TYR A 1 97 ? -11.848 6.070 9.720 1.00 82.38 97 TYR A N 1
ATOM 792 C CA . TYR A 1 97 ? -12.461 6.223 8.392 1.00 82.38 97 TYR A CA 1
ATOM 793 C C . TYR A 1 97 ? -11.451 6.675 7.347 1.00 82.38 97 TYR A C 1
ATOM 795 O O . TYR A 1 97 ? -11.440 6.175 6.220 1.00 82.38 97 TYR A O 1
ATOM 803 N N . MET A 1 98 ? -10.579 7.602 7.726 1.00 79.19 98 MET A N 1
ATOM 804 C CA . MET A 1 98 ? -9.577 8.111 6.815 1.00 79.19 98 MET A CA 1
ATOM 805 C C . MET A 1 98 ? -8.509 7.053 6.500 1.00 79.19 98 MET A C 1
ATOM 807 O O . MET A 1 98 ? -8.202 6.843 5.326 1.00 79.19 98 MET A O 1
ATOM 811 N N . TYR A 1 99 ? -7.999 6.325 7.502 1.00 77.62 99 TYR A N 1
ATOM 812 C CA . TYR A 1 99 ? -7.085 5.197 7.283 1.00 77.62 99 TYR A CA 1
ATOM 813 C C . TYR A 1 99 ? -7.708 4.118 6.392 1.00 77.62 99 TYR A C 1
ATOM 815 O O . TYR A 1 99 ? -7.039 3.612 5.488 1.00 77.62 99 TYR A O 1
ATOM 823 N N . PHE A 1 100 ? -8.993 3.811 6.587 1.00 84.88 100 PHE A N 1
ATOM 824 C CA . PHE A 1 100 ? -9.728 2.890 5.723 1.00 84.88 100 PHE A CA 1
ATOM 825 C C . PHE A 1 100 ? -9.799 3.398 4.279 1.00 84.88 100 PHE A C 1
ATOM 827 O O . PHE A 1 100 ? -9.434 2.664 3.364 1.00 84.88 100 PHE A O 1
ATOM 834 N N . ALA A 1 101 ? -10.199 4.655 4.061 1.00 81.25 101 ALA A N 1
ATOM 835 C CA . ALA A 1 101 ? -10.289 5.245 2.724 1.00 81.25 101 ALA A CA 1
ATOM 836 C C . ALA A 1 101 ? -8.933 5.226 2.003 1.00 81.25 101 ALA A C 1
ATOM 838 O O . ALA A 1 101 ? -8.824 4.813 0.847 1.00 81.25 101 ALA A O 1
ATOM 839 N N . VAL A 1 102 ? -7.879 5.607 2.720 1.00 77.69 102 VAL A N 1
ATOM 840 C CA . VAL A 1 102 ? -6.497 5.592 2.249 1.00 77.69 102 VAL A CA 1
ATOM 841 C C . VAL A 1 102 ? -6.052 4.180 1.845 1.00 77.69 102 VAL A C 1
ATOM 843 O O . VAL A 1 102 ? -5.533 3.981 0.738 1.00 77.69 102 VAL A O 1
ATOM 846 N N . ALA A 1 103 ? -6.280 3.187 2.707 1.00 82.00 103 ALA A N 1
ATOM 847 C CA . ALA A 1 103 ? -5.927 1.796 2.441 1.00 82.00 103 ALA A CA 1
ATOM 848 C C . ALA A 1 103 ? -6.754 1.204 1.286 1.00 82.00 103 ALA A C 1
ATOM 850 O O . ALA A 1 103 ? -6.212 0.473 0.451 1.00 82.00 103 ALA A O 1
ATOM 851 N N . ALA A 1 104 ? -8.038 1.554 1.188 1.00 83.75 104 ALA A N 1
ATOM 852 C CA . ALA A 1 104 ? -8.947 1.090 0.144 1.00 83.75 104 ALA A CA 1
ATOM 853 C C . ALA A 1 104 ? -8.554 1.640 -1.234 1.00 83.75 104 ALA A C 1
ATOM 855 O O . ALA A 1 104 ? -8.435 0.869 -2.191 1.00 83.75 104 ALA A O 1
ATOM 856 N N . ILE A 1 105 ? -8.270 2.944 -1.337 1.00 81.00 105 ILE A N 1
ATOM 857 C CA . ILE A 1 105 ? -7.790 3.572 -2.578 1.00 81.00 105 ILE A CA 1
ATOM 858 C C . ILE A 1 105 ? -6.452 2.953 -2.991 1.00 81.00 105 ILE A C 1
ATOM 860 O O . ILE A 1 105 ? -6.291 2.529 -4.136 1.00 81.00 105 ILE A O 1
ATOM 864 N N . SER A 1 106 ? -5.510 2.834 -2.053 1.00 79.12 106 SER A N 1
ATOM 865 C CA . SER A 1 106 ? -4.181 2.266 -2.318 1.00 79.12 106 SER A CA 1
ATOM 866 C C . SER A 1 106 ? -4.268 0.824 -2.814 1.00 79.12 106 SER A C 1
ATOM 868 O O . SER A 1 106 ? -3.625 0.464 -3.802 1.00 79.12 106 SER A O 1
ATOM 870 N N . THR A 1 107 ? -5.096 0.003 -2.171 1.00 82.25 107 THR A N 1
ATOM 871 C CA . THR A 1 107 ? -5.305 -1.394 -2.565 1.00 82.25 107 THR A CA 1
ATOM 872 C C . THR A 1 107 ? -5.977 -1.487 -3.928 1.00 82.25 107 THR A C 1
ATOM 874 O O . THR A 1 107 ? -5.502 -2.232 -4.781 1.00 82.25 107 THR A O 1
ATOM 877 N N . THR A 1 108 ? -7.013 -0.683 -4.178 1.00 82.50 108 THR A N 1
ATOM 878 C CA . THR A 1 108 ? -7.720 -0.647 -5.468 1.00 82.50 108 THR A CA 1
ATOM 879 C C . THR A 1 108 ? -6.773 -0.273 -6.604 1.00 82.50 108 THR A C 1
ATOM 881 O O . THR A 1 108 ? -6.731 -0.951 -7.627 1.00 82.50 108 THR A O 1
ATOM 884 N N . LEU A 1 109 ? -5.946 0.758 -6.415 1.00 76.12 109 LEU A N 1
ATOM 885 C CA . LEU A 1 109 ? -4.965 1.182 -7.412 1.00 76.12 109 LEU A CA 1
ATOM 886 C C . LEU A 1 109 ? -3.918 0.096 -7.688 1.00 76.12 109 LEU A C 1
ATOM 888 O O . LEU A 1 109 ? -3.655 -0.223 -8.850 1.00 76.12 109 LEU A O 1
ATOM 892 N N . ASN A 1 110 ? -3.342 -0.502 -6.641 1.00 77.00 110 ASN A N 1
ATOM 893 C CA . ASN A 1 110 ? -2.366 -1.586 -6.788 1.00 77.00 110 ASN A CA 1
ATOM 894 C C . ASN A 1 110 ? -2.982 -2.822 -7.469 1.00 77.00 110 ASN A C 1
ATOM 896 O O . ASN A 1 110 ? -2.375 -3.396 -8.377 1.00 77.00 110 ASN A O 1
ATOM 900 N N . PHE A 1 111 ? -4.217 -3.175 -7.110 1.00 80.25 111 PHE A N 1
ATOM 901 C CA . PHE A 1 111 ? -4.957 -4.277 -7.713 1.00 80.25 111 PHE A CA 1
ATOM 902 C C . PHE A 1 111 ? -5.270 -4.024 -9.193 1.00 80.25 111 PHE A C 1
ATOM 904 O O . PHE A 1 111 ? -4.987 -4.880 -10.031 1.00 80.25 111 PHE A O 1
ATOM 911 N N . CYS A 1 112 ? -5.758 -2.832 -9.551 1.00 77.06 112 CYS A N 1
ATOM 912 C CA . CYS A 1 112 ? -5.993 -2.444 -10.944 1.00 77.06 112 CYS A CA 1
ATOM 913 C C . CYS A 1 112 ? -4.720 -2.562 -11.794 1.00 77.06 112 CYS A C 1
ATOM 915 O O . CYS A 1 112 ? -4.772 -3.071 -12.915 1.00 77.06 112 CYS A O 1
ATOM 917 N N . VAL A 1 113 ? -3.559 -2.158 -11.260 1.00 70.25 113 VAL A N 1
ATOM 918 C CA . VAL A 1 113 ? -2.268 -2.352 -11.945 1.00 70.25 113 VAL A CA 1
ATOM 919 C C . VAL A 1 113 ? -1.971 -3.826 -12.141 1.00 70.25 113 VAL A C 1
ATOM 921 O O . VAL A 1 113 ? -1.609 -4.225 -13.248 1.00 70.25 113 VAL A O 1
ATOM 924 N N . LEU A 1 114 ? -2.109 -4.636 -11.095 1.00 74.38 114 LEU A N 1
ATOM 925 C CA . LEU A 1 114 ? -1.810 -6.060 -11.172 1.00 74.38 114 LEU A CA 1
ATOM 926 C C . LEU A 1 114 ? -2.699 -6.753 -12.213 1.00 74.38 114 LEU A C 1
ATOM 928 O O . LEU A 1 114 ? -2.189 -7.455 -13.083 1.00 74.38 114 LEU A O 1
ATOM 932 N N . VAL A 1 115 ? -4.002 -6.466 -12.209 1.00 75.25 115 VAL A N 1
ATOM 933 C CA . VAL A 1 115 ? -4.956 -6.975 -13.205 1.00 75.25 115 VAL A CA 1
ATOM 934 C C . VAL A 1 115 ? -4.611 -6.488 -14.611 1.00 75.25 115 VAL A C 1
ATOM 936 O O . VAL A 1 115 ? -4.624 -7.288 -15.544 1.00 75.25 115 VAL A O 1
ATOM 939 N N . SER A 1 116 ? -4.245 -5.212 -14.781 1.00 71.06 116 SER A N 1
ATOM 940 C CA . SER A 1 116 ? -3.804 -4.688 -16.084 1.00 71.06 116 SER A CA 1
ATOM 941 C C . SER A 1 116 ? -2.560 -5.416 -16.605 1.00 71.06 116 SER A C 1
ATOM 943 O O . SER A 1 116 ? -2.425 -5.649 -17.805 1.00 71.06 116 SER A O 1
ATOM 945 N N . TYR A 1 117 ? -1.674 -5.834 -15.698 1.00 66.44 117 TYR A N 1
ATOM 946 C CA . TYR A 1 117 ? -0.457 -6.561 -16.029 1.00 66.44 117 TYR A CA 1
ATOM 947 C C . TYR A 1 117 ? -0.737 -8.019 -16.410 1.00 66.44 117 TYR A C 1
ATOM 949 O O . TYR A 1 117 ? -0.113 -8.534 -17.336 1.00 66.44 117 TYR A O 1
ATOM 957 N N . LEU A 1 118 ? -1.684 -8.666 -15.722 1.00 69.75 118 LEU A N 1
ATOM 958 C CA . LEU A 1 118 ? -2.107 -10.043 -15.989 1.00 69.75 118 LEU A CA 1
ATOM 959 C C . LEU A 1 118 ? -2.946 -10.155 -17.272 1.00 69.75 118 LEU A C 1
ATOM 961 O O . LEU A 1 118 ? -2.742 -11.078 -18.052 1.00 69.75 118 LEU A O 1
ATOM 965 N N . ARG A 1 119 ? -3.848 -9.197 -17.530 1.00 66.75 119 ARG A N 1
ATOM 966 C CA . ARG A 1 119 ? -4.684 -9.160 -18.747 1.00 66.75 119 ARG A CA 1
ATOM 967 C C . ARG A 1 119 ? -3.951 -8.631 -19.984 1.00 66.75 119 ARG A C 1
ATOM 969 O O . ARG A 1 119 ? -4.389 -8.881 -21.098 1.00 66.75 119 ARG A O 1
ATOM 976 N N . GLY A 1 120 ? -2.856 -7.890 -19.810 1.00 57.78 120 GLY A N 1
ATOM 977 C CA . GLY A 1 120 ? -2.206 -7.137 -20.888 1.00 57.78 120 GLY A CA 1
ATOM 978 C C . GLY A 1 120 ? -1.376 -7.938 -21.900 1.00 57.78 120 GLY A C 1
ATOM 979 O O . GLY A 1 120 ? -1.013 -7.368 -22.926 1.00 57.78 120 GLY A O 1
ATOM 980 N N . GLY A 1 121 ? -1.064 -9.219 -21.666 1.00 54.28 121 GLY A N 1
ATOM 981 C CA . GLY A 1 121 ? -0.281 -10.036 -22.610 1.00 54.28 121 GLY A CA 1
ATOM 982 C C . GLY A 1 121 ? 1.053 -9.400 -23.066 1.00 54.28 121 GLY A C 1
ATOM 983 O O . GLY A 1 121 ? 1.518 -8.392 -22.534 1.00 54.28 121 GLY A O 1
ATOM 984 N N . VAL A 1 122 ? 1.740 -10.007 -24.036 1.00 50.41 122 VAL A N 1
ATOM 985 C CA . VAL A 1 122 ? 2.949 -9.423 -24.666 1.00 50.41 122 VAL A CA 1
ATOM 986 C C . VAL A 1 122 ? 2.569 -8.430 -25.780 1.00 50.41 122 VAL A C 1
ATOM 988 O O . VAL A 1 122 ? 3.315 -7.484 -26.024 1.00 50.41 122 VAL A O 1
ATOM 991 N N . GLU A 1 123 ? 1.380 -8.565 -26.374 1.00 46.62 123 GLU A N 1
ATOM 992 C CA . GLU A 1 123 ? 0.892 -7.730 -27.485 1.00 46.62 123 GLU A CA 1
ATOM 993 C C . GLU A 1 123 ? 0.407 -6.333 -27.071 1.00 46.62 123 GLU A C 1
ATOM 995 O O . GLU A 1 123 ? 0.747 -5.347 -27.726 1.00 46.62 123 GLU A O 1
ATOM 1000 N N . SER A 1 124 ? -0.299 -6.182 -25.942 1.00 46.88 124 SER A N 1
ATOM 1001 C CA . SER A 1 124 ? -0.752 -4.850 -25.493 1.00 46.88 124 SER A CA 1
ATOM 1002 C C . SER A 1 124 ? 0.405 -3.989 -24.950 1.00 46.88 124 SER A C 1
ATOM 1004 O O . SER A 1 124 ? 0.319 -2.760 -24.859 1.00 46.88 124 SER A O 1
ATOM 1006 N N . ALA A 1 125 ? 1.553 -4.615 -24.660 1.00 45.00 125 ALA A N 1
ATOM 1007 C CA . ALA A 1 125 ? 2.763 -3.948 -24.183 1.00 45.00 125 ALA A CA 1
ATOM 1008 C C . ALA A 1 125 ? 3.439 -3.052 -25.243 1.00 45.00 125 ALA A C 1
ATOM 1010 O O . ALA A 1 125 ? 4.139 -2.113 -24.860 1.00 45.00 125 ALA A O 1
ATOM 1011 N N . ASN A 1 126 ? 3.216 -3.293 -26.544 1.00 44.47 126 ASN A N 1
ATOM 1012 C CA . ASN A 1 126 ? 3.738 -2.433 -27.617 1.00 44.47 126 ASN A CA 1
ATOM 1013 C C . ASN A 1 126 ? 2.861 -1.192 -27.871 1.00 44.47 126 ASN A C 1
ATOM 1015 O O . ASN A 1 126 ? 3.382 -0.166 -28.300 1.00 44.47 126 ASN A O 1
ATOM 1019 N N . LYS A 1 127 ? 1.561 -1.235 -27.539 1.00 44.59 127 LYS A N 1
ATOM 1020 C CA . LYS A 1 127 ? 0.637 -0.091 -27.698 1.00 44.59 127 LYS A CA 1
ATOM 1021 C C . LYS A 1 127 ? 0.543 0.796 -26.443 1.00 44.59 127 LYS A C 1
ATOM 1023 O O . LYS A 1 127 ? 0.218 1.974 -26.533 1.00 44.59 127 LYS A O 1
ATOM 1028 N N . SER A 1 128 ? 0.883 0.262 -25.266 1.00 39.31 128 SER A N 1
ATOM 1029 C CA . SER A 1 128 ? 0.625 0.886 -23.954 1.00 39.31 128 SER A CA 1
ATOM 1030 C C . SER A 1 128 ? 1.855 1.522 -23.274 1.00 39.31 128 SER A C 1
ATOM 1032 O O . SER A 1 128 ? 1.917 1.653 -22.051 1.00 39.31 128 SER A O 1
ATOM 1034 N N . ALA A 1 129 ? 2.866 1.972 -24.025 1.00 48.28 129 ALA A N 1
ATOM 1035 C CA . ALA A 1 129 ? 3.991 2.695 -23.413 1.00 48.28 129 ALA A CA 1
ATOM 1036 C C . ALA A 1 129 ? 3.552 4.019 -22.743 1.00 48.28 129 ALA A C 1
ATOM 1038 O O . ALA A 1 129 ? 4.162 4.431 -21.756 1.00 48.28 129 ALA A O 1
ATOM 1039 N N . TYR A 1 130 ? 2.482 4.650 -23.244 1.00 44.62 130 TYR A N 1
ATOM 1040 C CA . TYR A 1 130 ? 1.916 5.889 -22.696 1.00 44.62 130 TYR A CA 1
ATOM 1041 C C . TYR A 1 130 ? 0.923 5.641 -21.551 1.00 44.62 130 TYR A C 1
ATOM 1043 O O . TYR A 1 130 ? 1.076 6.220 -20.475 1.00 44.62 130 TYR A O 1
ATOM 1051 N N . VAL A 1 131 ? -0.041 4.728 -21.733 1.00 45.12 131 VAL A N 1
ATOM 1052 C CA . VAL A 1 131 ? -1.071 4.424 -20.719 1.00 45.12 131 VAL A CA 1
ATOM 1053 C C . VAL A 1 131 ? -0.448 3.786 -19.472 1.00 45.12 131 VAL A C 1
ATOM 1055 O O . VAL A 1 131 ? -0.759 4.193 -18.354 1.00 45.12 131 VAL A O 1
ATOM 1058 N N . SER A 1 132 ? 0.520 2.875 -19.636 1.00 53.88 132 SER A N 1
ATOM 1059 C CA . SER A 1 132 ? 1.249 2.285 -18.503 1.00 53.88 132 SER A CA 1
ATOM 1060 C C . SER A 1 132 ? 2.068 3.320 -17.716 1.00 53.88 132 SER A C 1
ATOM 1062 O O . SER A 1 132 ? 2.177 3.218 -16.490 1.00 53.88 132 SER A O 1
ATOM 1064 N N . SER A 1 133 ? 2.625 4.336 -18.388 1.00 58.00 133 SER A N 1
ATOM 1065 C CA . SER A 1 133 ? 3.413 5.393 -17.742 1.00 58.00 133 SER A CA 1
ATOM 1066 C C . SER A 1 133 ? 2.543 6.395 -16.986 1.00 58.00 133 SER A C 1
ATOM 1068 O O . SER A 1 133 ? 2.872 6.701 -15.841 1.00 58.00 133 SER A O 1
ATOM 1070 N N . PHE A 1 134 ? 1.437 6.856 -17.577 1.00 60.75 134 PHE A N 1
ATOM 1071 C CA . PHE A 1 134 ? 0.505 7.775 -16.913 1.00 60.75 134 PHE A CA 1
ATOM 1072 C C . PHE A 1 134 ? -0.126 7.129 -15.678 1.00 60.75 134 PHE A C 1
ATOM 1074 O O . PHE A 1 134 ? -0.074 7.692 -14.587 1.00 60.75 134 PHE A O 1
ATOM 1081 N N . PHE A 1 135 ? -0.621 5.898 -15.821 1.00 60.81 135 PHE A N 1
ATOM 1082 C CA . PHE A 1 135 ? -1.229 5.162 -14.715 1.00 60.81 135 PHE A CA 1
ATOM 1083 C C . PHE A 1 135 ? -0.213 4.882 -13.595 1.00 60.81 135 PHE A C 1
ATOM 1085 O O . PHE A 1 135 ? -0.523 5.021 -12.416 1.00 60.81 135 PHE A O 1
ATOM 1092 N N . SER A 1 136 ? 1.045 4.581 -13.945 1.00 62.66 136 SER A N 1
ATOM 1093 C CA . SER A 1 136 ? 2.118 4.439 -12.950 1.00 62.66 136 SER A CA 1
ATOM 1094 C C . SER A 1 136 ? 2.411 5.744 -12.201 1.00 62.66 136 SER A C 1
ATOM 1096 O O . SER A 1 136 ? 2.686 5.690 -11.004 1.00 62.66 136 SER A O 1
ATOM 1098 N N . TRP A 1 137 ? 2.358 6.893 -12.882 1.00 64.06 137 TRP A N 1
ATOM 1099 C CA . TRP A 1 137 ? 2.578 8.212 -12.279 1.00 64.06 137 TRP A CA 1
ATOM 1100 C C . TRP A 1 137 ? 1.431 8.623 -11.359 1.00 64.06 137 TRP A C 1
ATOM 1102 O O . TRP A 1 137 ? 1.683 9.013 -10.223 1.00 64.06 137 TRP A O 1
ATOM 1112 N N . ALA A 1 138 ? 0.186 8.456 -11.811 1.00 63.97 138 ALA A N 1
ATOM 1113 C CA . ALA A 1 138 ? -1.004 8.715 -11.006 1.00 63.97 138 ALA A CA 1
ATOM 1114 C C . ALA A 1 138 ? -0.991 7.901 -9.701 1.00 63.97 138 ALA A C 1
ATOM 1116 O O . ALA A 1 138 ? -1.304 8.418 -8.634 1.00 63.97 138 ALA A O 1
ATOM 1117 N N . ILE A 1 139 ? -0.542 6.646 -9.763 1.00 65.62 139 ILE A N 1
ATOM 1118 C CA . ILE A 1 139 ? -0.452 5.759 -8.596 1.00 65.62 139 ILE A CA 1
ATOM 1119 C C . ILE A 1 139 ? 0.718 6.104 -7.681 1.00 65.62 139 ILE A C 1
ATOM 1121 O O . ILE A 1 139 ? 0.592 5.974 -6.463 1.00 65.62 139 ILE A O 1
ATOM 1125 N N . MET A 1 140 ? 1.851 6.534 -8.239 1.00 68.44 140 MET A N 1
ATOM 1126 C CA . MET A 1 140 ? 2.973 7.032 -7.443 1.00 68.44 140 MET A CA 1
ATOM 1127 C C . MET A 1 140 ? 2.559 8.283 -6.663 1.00 68.44 140 MET A C 1
ATOM 1129 O O . MET A 1 140 ? 2.817 8.359 -5.465 1.00 68.44 140 MET A O 1
ATOM 1133 N N . LEU A 1 141 ? 1.854 9.212 -7.318 1.00 69.50 141 LEU A N 1
ATOM 1134 C CA . LEU A 1 141 ? 1.315 10.410 -6.678 1.00 69.50 141 LEU A CA 1
ATOM 1135 C C . LEU A 1 141 ? 0.252 10.064 -5.629 1.00 69.50 141 LEU A C 1
ATOM 1137 O O . LEU A 1 141 ? 0.308 10.573 -4.516 1.00 69.50 141 LEU A O 1
ATOM 1141 N N . GLY A 1 142 ? -0.678 9.164 -5.961 1.00 68.56 142 GLY A N 1
ATOM 1142 C CA . GLY A 1 142 ? -1.726 8.716 -5.045 1.00 68.56 142 GLY A CA 1
ATOM 1143 C C . GLY A 1 142 ? -1.153 8.083 -3.778 1.00 68.56 142 GLY A C 1
ATOM 1144 O O . GLY A 1 142 ? -1.554 8.457 -2.681 1.00 68.56 142 GLY A O 1
ATOM 1145 N N . ASN A 1 143 ? -0.156 7.199 -3.914 1.00 70.25 143 ASN A N 1
ATOM 1146 C CA . ASN A 1 143 ? 0.550 6.635 -2.760 1.00 70.25 143 ASN A CA 1
ATOM 1147 C C . ASN A 1 143 ? 1.293 7.715 -1.962 1.00 70.25 143 ASN A C 1
ATOM 1149 O O . ASN A 1 143 ? 1.227 7.707 -0.739 1.00 70.25 143 ASN A O 1
ATOM 1153 N N . LEU A 1 144 ? 1.983 8.650 -2.621 1.00 70.25 144 LEU A N 1
ATOM 1154 C CA . LEU A 1 144 ? 2.701 9.723 -1.928 1.00 70.25 144 LEU A CA 1
ATOM 1155 C C . LEU A 1 144 ? 1.753 10.569 -1.064 1.00 70.25 144 LEU A C 1
ATOM 1157 O O . LEU A 1 144 ? 2.027 10.770 0.115 1.00 70.25 144 LEU A O 1
ATOM 1161 N N . ILE A 1 145 ? 0.625 11.010 -1.630 1.00 71.44 145 ILE A N 1
ATOM 1162 C CA . ILE A 1 145 ? -0.387 11.809 -0.924 1.00 71.44 145 ILE A CA 1
ATOM 1163 C C . ILE A 1 145 ? -0.914 11.039 0.289 1.00 71.44 145 ILE A C 1
ATOM 1165 O O . ILE A 1 145 ? -0.927 11.564 1.399 1.00 71.44 145 ILE A O 1
ATOM 1169 N N . VAL A 1 146 ? -1.276 9.773 0.084 1.00 68.56 146 VAL A N 1
ATOM 1170 C CA . VAL A 1 146 ? -1.714 8.846 1.134 1.00 68.56 146 VAL A CA 1
ATOM 1171 C C . VAL A 1 146 ? -0.717 8.784 2.295 1.00 68.56 146 VAL A C 1
ATOM 1173 O O . VAL A 1 146 ? -1.106 8.948 3.451 1.00 68.56 146 VAL A O 1
ATOM 1176 N N . TRP A 1 147 ? 0.568 8.574 2.003 1.00 72.00 147 TRP A N 1
ATOM 1177 C CA . TRP A 1 147 ? 1.596 8.434 3.035 1.00 72.00 147 TRP A CA 1
ATOM 1178 C C . TRP A 1 147 ? 1.908 9.760 3.733 1.00 72.00 147 TRP A C 1
ATOM 1180 O O . TRP A 1 147 ? 2.139 9.763 4.941 1.00 72.00 147 TRP A O 1
ATOM 1190 N N . CYS A 1 148 ? 1.851 10.889 3.022 1.00 69.62 148 CYS A N 1
ATOM 1191 C CA . CYS A 1 148 ? 1.958 12.216 3.629 1.00 69.62 148 CYS A CA 1
ATOM 1192 C C . CYS A 1 148 ? 0.820 12.477 4.623 1.00 69.62 148 CYS A C 1
ATOM 1194 O O . CYS A 1 148 ? 1.076 12.937 5.734 1.00 69.62 148 CYS A O 1
ATOM 1196 N N . VAL A 1 149 ? -0.416 12.140 4.250 1.00 67.56 149 VAL A N 1
ATOM 1197 C CA . VAL A 1 149 ? -1.589 12.279 5.124 1.00 67.56 149 VAL A CA 1
ATOM 1198 C C . VAL A 1 149 ? -1.471 11.355 6.341 1.00 67.56 149 VAL A C 1
ATOM 1200 O O . VAL A 1 149 ? -1.645 11.806 7.472 1.00 67.56 149 VAL A O 1
ATOM 1203 N N . ALA A 1 150 ? -1.085 10.092 6.138 1.00 66.62 150 ALA A N 1
ATOM 1204 C CA . ALA A 1 150 ? -0.870 9.142 7.228 1.00 66.62 150 ALA A CA 1
ATOM 1205 C C . ALA A 1 150 ? 0.224 9.605 8.211 1.00 66.62 150 ALA A C 1
ATOM 1207 O O . ALA A 1 150 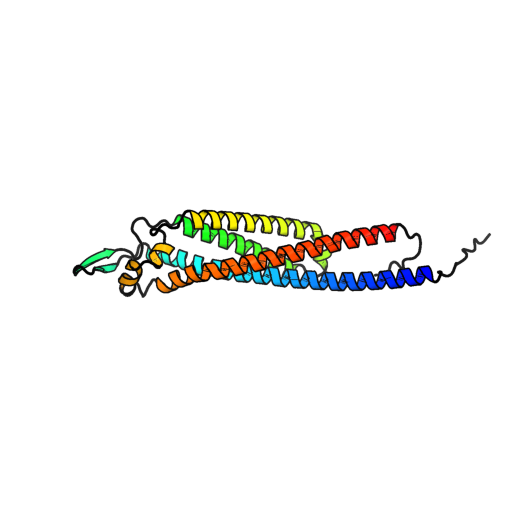? 0.046 9.488 9.423 1.00 66.62 150 ALA A O 1
ATOM 1208 N N . ALA A 1 151 ? 1.335 10.156 7.707 1.00 68.31 151 ALA A N 1
ATOM 1209 C CA . ALA A 1 151 ? 2.434 10.664 8.528 1.00 68.31 151 ALA A CA 1
ATOM 1210 C C . ALA A 1 151 ? 2.063 11.944 9.290 1.00 68.31 151 ALA A C 1
ATOM 1212 O O . ALA A 1 151 ? 2.442 12.093 10.454 1.00 68.31 151 ALA A O 1
ATOM 1213 N N . ALA A 1 152 ? 1.319 12.856 8.655 1.00 65.06 152 ALA A N 1
ATOM 1214 C CA . ALA A 1 152 ? 0.796 14.047 9.316 1.00 65.06 152 ALA A CA 1
ATOM 1215 C C . ALA A 1 152 ? -0.100 13.656 10.498 1.00 65.06 152 ALA A C 1
ATOM 1217 O O . ALA A 1 152 ? 0.065 14.187 11.594 1.00 65.06 152 ALA A O 1
ATOM 1218 N N . LEU A 1 153 ? -0.958 12.652 10.304 1.00 63.19 153 LEU A N 1
ATOM 1219 C CA . LEU A 1 153 ? -1.897 12.213 11.331 1.00 63.19 153 LEU A CA 1
ATOM 1220 C C . LEU A 1 153 ? -1.270 11.402 12.448 1.00 63.19 153 LEU A C 1
ATOM 1222 O O . LEU A 1 153 ? -1.593 11.632 13.608 1.00 63.19 153 LEU A O 1
ATOM 1226 N N . TYR A 1 154 ? -0.296 10.546 12.141 1.00 60.66 154 TYR A N 1
ATOM 1227 C CA . TYR A 1 154 ? 0.482 9.863 13.177 1.00 60.66 154 TYR A CA 1
ATOM 1228 C C . TYR A 1 154 ? 1.161 10.856 14.138 1.00 60.66 154 TYR A C 1
ATOM 1230 O O . TYR A 1 154 ? 1.406 10.548 15.304 1.00 60.66 154 TYR A O 1
ATOM 1238 N N . ARG A 1 155 ? 1.460 12.072 13.658 1.00 61.31 155 ARG A N 1
ATOM 1239 C CA . ARG A 1 155 ? 2.051 13.146 14.461 1.00 61.31 155 ARG A CA 1
ATOM 1240 C C . ARG A 1 155 ? 1.019 13.929 15.279 1.00 61.31 155 ARG A C 1
ATOM 1242 O O . ARG A 1 155 ? 1.384 14.426 16.340 1.00 61.31 155 ARG A O 1
ATOM 1249 N N . THR A 1 156 ? -0.224 14.045 14.808 1.00 56.34 156 THR A N 1
ATOM 1250 C CA . THR A 1 156 ? -1.290 14.821 15.472 1.00 56.34 156 THR A CA 1
ATOM 1251 C C . THR A 1 156 ? -2.185 13.988 16.391 1.00 56.34 156 THR A C 1
ATOM 1253 O O . THR A 1 156 ? -2.735 14.534 17.340 1.00 56.34 156 THR A O 1
ATOM 1256 N N . GLU A 1 157 ? -2.314 12.681 16.158 1.00 53.81 157 GLU A N 1
ATOM 1257 C CA . GLU A 1 157 ? -3.272 11.789 16.839 1.00 53.81 157 GLU A CA 1
ATOM 1258 C C . GLU A 1 157 ? -2.615 10.881 17.897 1.00 53.81 157 GLU A C 1
ATOM 1260 O O . GLU A 1 157 ? -3.120 9.811 18.209 1.00 53.81 157 GLU A O 1
ATOM 1265 N N . LYS A 1 158 ? -1.524 11.308 18.551 1.00 51.56 158 LYS A N 1
ATOM 1266 C CA . LYS A 1 158 ? -1.100 10.708 19.840 1.00 51.56 158 LYS A CA 1
ATOM 1267 C C . LYS A 1 158 ? -2.088 11.050 20.979 1.00 51.56 158 LYS A C 1
ATOM 1269 O O . LYS A 1 158 ? -1.674 11.404 22.081 1.00 51.56 158 LYS A O 1
ATOM 1274 N N . ALA A 1 159 ? -3.387 11.014 20.709 1.00 55.91 159 ALA A N 1
ATOM 1275 C CA . ALA A 1 159 ? -4.439 11.213 21.689 1.00 55.91 159 ALA A CA 1
ATOM 1276 C C . ALA A 1 159 ? -4.913 9.838 22.171 1.00 55.91 159 ALA A C 1
ATOM 1278 O O . ALA A 1 159 ? -5.097 8.929 21.377 1.00 55.91 159 ALA A O 1
ATOM 1279 N N . THR A 1 160 ? -5.114 9.679 23.474 1.00 62.16 160 THR A N 1
ATOM 1280 C CA . THR A 1 160 ? -5.590 8.436 24.111 1.00 62.16 160 THR A CA 1
ATOM 1281 C C . THR A 1 160 ? -7.045 8.084 23.799 1.00 62.16 160 THR A C 1
ATOM 1283 O O . THR A 1 160 ? -7.521 7.028 24.216 1.00 62.16 160 THR A O 1
ATOM 1286 N N . ASP A 1 161 ? -7.741 8.972 23.092 1.00 71.12 161 ASP A N 1
ATOM 1287 C CA . ASP A 1 161 ? -9.200 8.990 22.971 1.00 71.12 161 ASP A CA 1
ATOM 1288 C C . ASP A 1 161 ? -9.673 8.483 21.595 1.00 71.12 161 ASP A C 1
ATOM 1290 O O . ASP A 1 161 ? -10.863 8.525 21.272 1.00 71.12 161 ASP A O 1
ATOM 1294 N N . ASP A 1 162 ? -8.744 8.031 20.750 1.00 75.06 162 ASP A N 1
ATOM 1295 C CA . ASP A 1 162 ? -9.048 7.362 19.492 1.00 75.06 162 ASP A CA 1
ATOM 1296 C C . ASP A 1 162 ? -9.285 5.855 19.709 1.00 75.06 162 ASP A C 1
ATOM 1298 O O . ASP A 1 162 ? -8.940 5.269 20.739 1.00 75.06 162 ASP A O 1
ATOM 1302 N N . ILE A 1 163 ? -9.891 5.203 18.713 1.00 75.88 163 ILE A N 1
ATOM 1303 C CA . ILE A 1 163 ? -10.228 3.767 18.759 1.00 75.88 163 ILE A CA 1
ATOM 1304 C C . ILE A 1 163 ? -8.990 2.912 19.086 1.00 75.88 163 ILE A C 1
ATOM 1306 O O . ILE A 1 163 ? -9.089 1.924 19.818 1.00 75.88 163 ILE A O 1
ATOM 1310 N N . TRP A 1 164 ? -7.824 3.288 18.553 1.00 76.69 164 TRP A N 1
ATOM 1311 C CA . TRP A 1 164 ? -6.598 2.499 18.644 1.00 76.69 164 TRP A CA 1
ATOM 1312 C C . TRP A 1 164 ? -5.853 2.731 19.962 1.00 76.69 164 TRP A C 1
ATOM 1314 O O . TRP A 1 164 ? -5.471 1.764 20.625 1.00 76.69 164 TRP A O 1
ATOM 1324 N N . GLY A 1 165 ? -5.706 3.984 20.392 1.00 76.56 165 GLY A N 1
ATOM 1325 C CA . GLY A 1 165 ? -5.147 4.354 21.691 1.00 76.56 165 GLY A CA 1
ATOM 1326 C C . GLY A 1 165 ? -5.982 3.821 22.852 1.00 76.56 165 GLY A C 1
ATOM 1327 O O . GLY A 1 165 ? -5.423 3.281 23.812 1.00 76.56 165 GLY A O 1
ATOM 1328 N N . TRP A 1 166 ? -7.313 3.848 22.729 1.00 82.00 166 TRP A N 1
ATOM 1329 C CA . TRP A 1 166 ? -8.204 3.221 23.702 1.00 82.00 166 TRP A CA 1
ATOM 1330 C C . TRP A 1 166 ? -8.014 1.704 23.769 1.00 82.00 166 TRP A C 1
ATOM 1332 O O . TRP A 1 166 ? -7.899 1.162 24.871 1.00 82.00 166 TRP A O 1
ATOM 1342 N N . ALA A 1 167 ? -7.928 1.016 22.625 1.00 81.94 167 ALA A N 1
ATOM 1343 C CA . ALA A 1 167 ? -7.770 -0.439 22.578 1.00 81.94 167 ALA A CA 1
ATOM 1344 C C . ALA A 1 167 ? -6.476 -0.932 23.259 1.00 81.94 167 ALA A C 1
ATOM 1346 O O . ALA A 1 167 ? -6.465 -2.009 23.851 1.00 81.94 167 ALA A O 1
ATOM 1347 N N . CYS A 1 168 ? -5.400 -0.140 23.241 1.00 81.88 168 CYS A N 1
ATOM 1348 C CA . CYS A 1 168 ? -4.167 -0.451 23.974 1.00 81.88 168 CYS A CA 1
ATOM 1349 C C . CYS A 1 168 ? -4.170 0.007 25.448 1.00 81.88 168 CYS A C 1
ATOM 1351 O O . CYS A 1 168 ? -3.211 -0.273 26.176 1.00 81.88 168 CYS A O 1
ATOM 1353 N N . SER A 1 169 ? -5.206 0.710 25.912 1.00 83.50 169 SER A N 1
ATOM 1354 C CA . SER A 1 169 ? -5.244 1.273 27.263 1.00 83.50 169 SER A CA 1
ATOM 1355 C C . SER A 1 169 ? -5.417 0.194 28.350 1.00 83.50 169 SER A C 1
ATOM 1357 O O . SER A 1 169 ? -6.073 -0.834 28.138 1.00 83.50 169 SER A O 1
ATOM 1359 N N . PRO A 1 170 ? -4.895 0.421 29.572 1.00 80.75 170 PRO A N 1
ATOM 1360 C CA . PRO A 1 170 ? -5.100 -0.505 30.686 1.00 80.75 170 PRO A CA 1
ATOM 1361 C C . PRO A 1 170 ? -6.582 -0.639 31.074 1.00 80.75 170 PRO A C 1
ATOM 1363 O O . PRO A 1 170 ? -6.990 -1.683 31.580 1.00 80.75 170 PRO A O 1
ATOM 1366 N N . LEU A 1 171 ? -7.403 0.385 30.813 1.00 78.25 171 LEU A N 1
ATOM 1367 C CA . LEU A 1 171 ? -8.834 0.364 31.111 1.00 78.25 171 LEU A CA 1
ATOM 1368 C C . LEU A 1 171 ? -9.616 -0.525 30.134 1.00 78.25 171 LEU A C 1
ATOM 1370 O O . LEU A 1 171 ? -10.512 -1.246 30.573 1.00 78.25 171 LEU A O 1
ATOM 1374 N N . ALA A 1 172 ? -9.251 -0.537 28.848 1.00 81.19 172 ALA A N 1
ATOM 1375 C CA . ALA A 1 172 ? -9.804 -1.481 27.874 1.00 81.19 172 ALA A CA 1
ATOM 1376 C C . ALA A 1 172 ? -9.452 -2.933 28.234 1.00 81.19 172 ALA A C 1
ATOM 1378 O O . ALA A 1 172 ? -10.300 -3.818 28.171 1.00 81.19 172 ALA A O 1
ATOM 1379 N N . ARG A 1 173 ? -8.233 -3.179 28.733 1.00 81.75 173 ARG A N 1
ATOM 1380 C CA . ARG A 1 173 ? -7.829 -4.520 29.184 1.00 81.75 173 ARG A CA 1
ATOM 1381 C C . ARG A 1 173 ? -8.635 -5.012 30.391 1.00 81.75 173 ARG A C 1
ATOM 1383 O O . ARG A 1 173 ? -8.927 -6.200 30.475 1.00 81.75 173 ARG A O 1
ATOM 1390 N N . LYS A 1 174 ? -9.031 -4.116 31.302 1.00 81.62 174 LYS A N 1
ATOM 1391 C CA . LYS A 1 174 ? -9.870 -4.466 32.464 1.00 81.62 174 LYS A CA 1
ATOM 1392 C C . LYS A 1 174 ? -11.290 -4.886 32.077 1.00 81.62 174 LYS A C 1
ATOM 1394 O O . LYS A 1 174 ? -11.829 -5.779 32.721 1.00 81.62 174 LYS A O 1
ATOM 1399 N N . ILE A 1 175 ? -11.858 -4.274 31.034 1.00 81.19 175 ILE A N 1
ATOM 1400 C CA . ILE A 1 175 ? -13.217 -4.581 30.548 1.00 81.19 175 ILE A CA 1
ATOM 1401 C C . ILE A 1 175 ? -13.260 -5.670 29.470 1.00 81.19 175 ILE A C 1
ATOM 1403 O O . ILE A 1 175 ? -14.323 -6.019 28.964 1.00 81.19 175 ILE A O 1
ATOM 1407 N N . GLN A 1 176 ? -12.096 -6.195 29.079 1.00 81.56 176 GLN A N 1
ATOM 1408 C CA . GLN A 1 176 ? -11.970 -7.204 28.030 1.00 81.56 176 GLN A CA 1
ATOM 1409 C C . GLN A 1 176 ? -12.802 -8.455 28.336 1.00 81.56 176 GLN A C 1
ATOM 1411 O O . GLN A 1 176 ? -13.324 -9.064 27.411 1.00 81.56 176 GLN A O 1
ATOM 1416 N N . LYS A 1 177 ? -12.942 -8.843 29.610 1.00 81.75 177 LYS A N 1
ATOM 1417 C CA . LYS A 1 177 ? -13.683 -10.053 30.003 1.00 81.75 177 LYS A CA 1
ATOM 1418 C C . LYS A 1 177 ? -15.191 -9.927 29.746 1.00 81.75 177 LYS A C 1
ATOM 1420 O O . LYS A 1 177 ? -15.819 -10.918 29.397 1.00 81.75 177 LYS A O 1
ATOM 1425 N N . GLU A 1 178 ? -15.758 -8.726 29.859 1.00 81.81 178 GLU A N 1
ATOM 1426 C CA . GLU A 1 178 ? -17.182 -8.467 29.616 1.00 81.81 178 GLU A CA 1
ATOM 1427 C C . GLU A 1 178 ? -17.537 -8.377 28.126 1.00 81.81 178 GLU A C 1
ATOM 1429 O O . GLU A 1 178 ? -18.695 -8.576 27.770 1.00 81.81 178 GLU A O 1
ATOM 1434 N N . PHE A 1 179 ? -16.560 -8.089 27.259 1.00 81.19 179 PHE A N 1
ATOM 1435 C CA . PHE A 1 179 ? -16.755 -7.920 25.811 1.00 81.19 179 PHE A CA 1
ATOM 1436 C C . PHE A 1 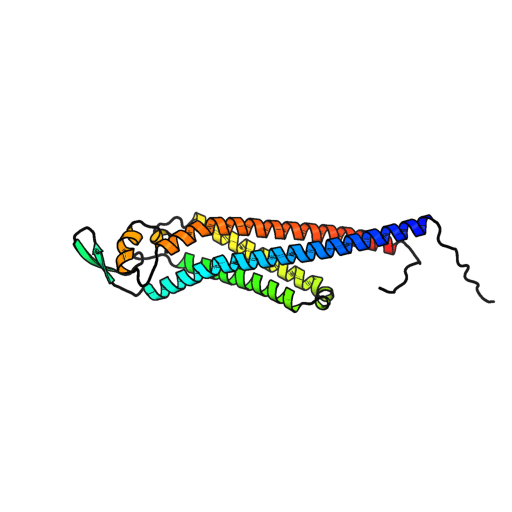179 ? -15.956 -8.921 24.962 1.00 81.19 179 PHE A C 1
ATOM 1438 O O . PHE A 1 179 ? -15.841 -8.738 23.748 1.00 81.19 179 PHE A O 1
ATOM 1445 N N . ALA A 1 180 ? -15.404 -9.974 25.575 1.00 80.00 180 ALA A N 1
ATOM 1446 C CA . ALA A 1 180 ? -14.535 -10.950 24.911 1.00 80.00 180 ALA A CA 1
ATOM 1447 C C . ALA A 1 180 ? -15.215 -11.679 23.741 1.00 80.00 180 ALA A C 1
ATOM 1449 O O . ALA A 1 180 ? -14.542 -12.103 22.805 1.00 80.00 180 ALA A O 1
ATOM 1450 N N . ASP A 1 181 ? -16.542 -11.803 23.783 1.00 79.56 181 ASP A N 1
ATOM 1451 C CA . ASP A 1 181 ? -17.366 -12.400 22.733 1.00 79.56 181 ASP A CA 1
ATOM 1452 C C . ASP A 1 181 ? -17.488 -11.514 21.482 1.00 79.56 181 ASP A C 1
ATOM 1454 O O . ASP A 1 181 ? -17.781 -12.017 20.399 1.00 79.56 181 ASP A O 1
ATOM 1458 N N . GLN A 1 182 ? -17.248 -10.206 21.609 1.00 78.19 182 GLN A N 1
ATOM 1459 C CA . GLN A 1 182 ? -17.449 -9.243 20.521 1.00 78.19 182 GLN A CA 1
ATOM 1460 C C . GLN A 1 182 ? -16.143 -8.609 20.038 1.00 78.19 182 GLN A C 1
ATOM 1462 O O . GLN A 1 182 ? -15.962 -8.376 18.837 1.00 78.19 182 GLN A O 1
ATOM 1467 N N . ILE A 1 183 ? -15.222 -8.301 20.955 1.00 80.62 183 ILE A N 1
ATOM 1468 C CA . ILE A 1 183 ? -14.021 -7.515 20.666 1.00 80.62 183 ILE A CA 1
ATOM 1469 C C . ILE A 1 183 ? -12.821 -8.099 21.401 1.00 80.62 183 ILE A C 1
ATOM 1471 O O . ILE A 1 183 ? -12.871 -8.379 22.593 1.00 80.62 183 ILE A O 1
ATOM 1475 N N . ASP A 1 184 ? -11.710 -8.210 20.677 1.00 82.81 184 ASP A N 1
ATOM 1476 C CA . ASP A 1 184 ? -10.396 -8.492 21.243 1.00 82.81 184 ASP A CA 1
ATOM 1477 C C . ASP A 1 184 ? -9.541 -7.218 21.137 1.00 82.81 184 ASP A C 1
ATOM 1479 O O . ASP A 1 184 ? -9.059 -6.836 20.058 1.00 82.81 184 ASP A O 1
ATOM 1483 N N . PHE A 1 185 ? -9.400 -6.516 22.262 1.00 80.69 185 PHE A N 1
ATOM 1484 C CA . PHE A 1 185 ? -8.592 -5.303 22.359 1.00 80.69 185 PHE A CA 1
ATOM 1485 C C . PHE A 1 185 ? -7.094 -5.613 22.226 1.00 80.69 185 PHE A C 1
ATOM 1487 O O . PHE A 1 185 ? -6.341 -4.803 21.680 1.00 80.69 185 PHE A O 1
ATOM 1494 N N . GLN A 1 186 ? -6.654 -6.809 22.629 1.00 80.31 186 GLN A N 1
ATOM 1495 C CA . GLN A 1 186 ? -5.260 -7.238 22.523 1.00 80.31 186 GLN A CA 1
ATOM 1496 C C . GLN A 1 186 ? -4.861 -7.479 21.064 1.00 80.31 186 GLN A C 1
ATOM 1498 O O . GLN A 1 186 ? -3.771 -7.077 20.642 1.00 80.31 186 GLN A O 1
ATOM 1503 N N . GLN A 1 187 ? -5.756 -8.069 20.269 1.00 79.75 187 GLN A N 1
ATOM 1504 C CA . GLN A 1 187 ? -5.558 -8.217 18.828 1.00 79.75 187 GLN A CA 1
ATOM 1505 C C . GLN A 1 187 ? -5.423 -6.847 18.152 1.00 79.75 187 GLN A C 1
ATOM 1507 O O . GLN A 1 187 ? -4.492 -6.626 17.379 1.00 79.75 187 GLN A O 1
ATOM 1512 N N . SER A 1 188 ? -6.304 -5.905 18.491 1.00 78.25 188 SER A N 1
ATOM 1513 C CA . SER A 1 188 ? -6.284 -4.541 17.942 1.00 78.25 188 SER A CA 1
ATOM 1514 C C . SER A 1 188 ? -4.987 -3.800 18.300 1.00 78.25 188 SER A C 1
ATOM 1516 O O . SER A 1 188 ? -4.380 -3.158 17.442 1.00 78.25 188 SER A O 1
ATOM 1518 N N . CYS A 1 189 ? -4.501 -3.972 19.533 1.00 79.94 189 CYS A N 1
ATOM 1519 C CA . CYS A 1 189 ? -3.227 -3.411 19.9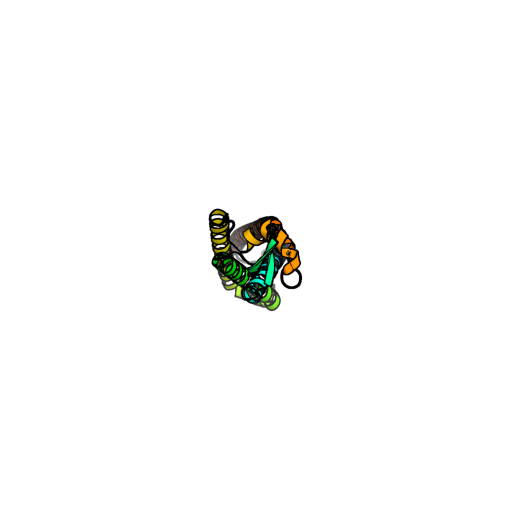79 1.00 79.94 189 CYS A CA 1
ATOM 1520 C C . CYS A 1 189 ? -2.016 -4.040 19.261 1.00 79.94 189 CYS A C 1
ATOM 1522 O O . CYS A 1 189 ? -1.066 -3.356 18.878 1.00 79.94 189 CYS A O 1
ATOM 1524 N N . THR A 1 190 ? -2.074 -5.348 18.999 1.00 79.56 190 THR A N 1
ATOM 1525 C CA . THR A 1 190 ? -1.036 -6.064 18.240 1.00 79.56 190 THR A CA 1
ATOM 1526 C C . THR A 1 190 ? -0.990 -5.619 16.777 1.00 79.56 190 THR A C 1
ATOM 1528 O O . THR A 1 190 ? 0.086 -5.477 16.198 1.00 79.56 190 THR A O 1
ATOM 1531 N N . VAL A 1 191 ? -2.142 -5.342 16.165 1.00 77.00 191 VAL A N 1
ATOM 1532 C CA . VAL A 1 191 ? -2.210 -4.776 14.809 1.00 77.00 191 VAL A CA 1
ATOM 1533 C C . VAL A 1 191 ? -1.555 -3.393 14.765 1.00 77.00 191 VAL A C 1
ATOM 1535 O O . VAL A 1 191 ? -0.804 -3.106 13.830 1.00 77.00 191 VAL A O 1
ATOM 1538 N N . GLN A 1 192 ? -1.775 -2.552 15.780 1.00 72.88 192 GLN A N 1
ATOM 1539 C CA . GLN A 1 192 ? -1.155 -1.227 15.858 1.00 72.88 192 GLN A CA 1
ATOM 1540 C C . GLN A 1 192 ? 0.378 -1.317 15.939 1.00 72.88 192 GLN A C 1
ATOM 1542 O O . GLN A 1 192 ? 1.067 -0.627 15.188 1.00 72.88 192 GLN A O 1
ATOM 1547 N N . SER A 1 193 ? 0.931 -2.209 16.769 1.00 75.38 193 SER A N 1
ATOM 1548 C CA . SER A 1 193 ? 2.387 -2.415 16.835 1.00 75.38 193 SER A CA 1
ATOM 1549 C C . SER A 1 193 ? 2.951 -3.041 15.552 1.00 75.38 193 SER A C 1
ATOM 1551 O O . SER A 1 193 ? 4.011 -2.637 15.072 1.00 75.38 193 SER A O 1
ATOM 1553 N N . THR A 1 194 ? 2.211 -3.963 14.931 1.00 77.38 194 THR A N 1
ATOM 1554 C CA . THR A 1 194 ? 2.587 -4.588 13.650 1.00 77.38 194 THR A CA 1
ATOM 1555 C C . THR A 1 194 ? 2.577 -3.580 12.495 1.00 77.38 194 THR A C 1
ATOM 1557 O O . THR A 1 194 ? 3.397 -3.677 11.580 1.00 77.38 194 THR A O 1
ATOM 1560 N N . SER A 1 195 ? 1.714 -2.562 12.556 1.00 75.56 195 SER A N 1
ATOM 1561 C CA . SER A 1 195 ? 1.596 -1.520 11.524 1.00 75.56 195 SER A CA 1
ATOM 1562 C C . SER A 1 195 ? 2.905 -0.757 11.295 1.00 75.56 195 SER A C 1
ATOM 1564 O O . SER A 1 195 ? 3.188 -0.364 10.164 1.00 75.56 195 SER A O 1
ATOM 1566 N N . TRP A 1 196 ? 3.749 -0.617 12.324 1.00 75.62 196 TRP A N 1
ATOM 1567 C CA . TRP A 1 196 ? 5.089 -0.037 12.185 1.00 75.62 196 TRP A CA 1
ATOM 1568 C C . TRP A 1 196 ? 5.972 -0.841 11.218 1.00 75.62 196 TRP A C 1
ATOM 1570 O O . TRP A 1 196 ? 6.558 -0.285 10.285 1.00 75.62 196 TRP A O 1
ATOM 1580 N N . TYR A 1 197 ? 6.028 -2.162 11.399 1.00 80.19 197 TYR A N 1
ATOM 1581 C CA . TYR A 1 197 ? 6.819 -3.053 10.548 1.00 80.19 197 TYR A CA 1
ATOM 1582 C C . TYR A 1 197 ? 6.284 -3.093 9.117 1.00 80.19 197 TYR A C 1
ATOM 1584 O O . TYR A 1 197 ? 7.061 -3.085 8.161 1.00 80.19 197 TYR A O 1
ATOM 1592 N N . ILE A 1 198 ? 4.957 -3.083 8.962 1.00 81.38 198 ILE A N 1
ATOM 1593 C CA . ILE A 1 198 ? 4.314 -3.033 7.646 1.00 81.38 198 ILE A CA 1
ATOM 1594 C C . ILE A 1 198 ? 4.647 -1.712 6.932 1.00 81.38 198 ILE A C 1
ATOM 1596 O O . ILE A 1 198 ? 4.962 -1.719 5.741 1.00 81.38 198 ILE A O 1
ATOM 1600 N N . GLY A 1 199 ? 4.676 -0.589 7.658 1.00 76.94 199 GLY A N 1
ATOM 1601 C CA . GLY A 1 199 ? 5.132 0.697 7.128 1.00 76.94 199 GLY A CA 1
ATOM 1602 C C . GLY A 1 199 ? 6.578 0.655 6.627 1.00 76.94 199 GLY A C 1
ATOM 1603 O O . GLY A 1 199 ? 6.860 1.107 5.516 1.00 76.94 199 GLY A O 1
ATOM 1604 N N . LEU A 1 200 ? 7.490 0.038 7.384 1.00 80.62 200 LEU A N 1
ATOM 1605 C CA . LEU A 1 200 ? 8.883 -0.135 6.959 1.00 80.62 200 LEU A CA 1
ATOM 1606 C C . LEU A 1 200 ? 8.996 -1.001 5.691 1.00 80.62 200 LEU A C 1
ATOM 1608 O O . LEU A 1 200 ? 9.737 -0.662 4.763 1.00 80.62 200 LEU A O 1
ATOM 1612 N N . ALA A 1 201 ? 8.217 -2.083 5.611 1.00 84.00 201 ALA A N 1
ATOM 1613 C CA . ALA A 1 201 ? 8.145 -2.926 4.418 1.00 84.00 201 ALA A CA 1
ATOM 1614 C C . ALA A 1 201 ? 7.625 -2.148 3.196 1.00 84.00 201 ALA A C 1
ATOM 1616 O O . ALA A 1 201 ? 8.146 -2.311 2.087 1.00 84.00 201 ALA A O 1
ATOM 1617 N N . GLN A 1 202 ? 6.650 -1.254 3.390 1.00 79.00 202 GLN A N 1
ATOM 1618 C CA . GLN A 1 202 ? 6.147 -0.395 2.321 1.00 79.00 202 GLN A CA 1
ATOM 1619 C C . GLN A 1 202 ? 7.233 0.547 1.783 1.00 79.00 202 GLN A C 1
ATOM 1621 O O . GLN A 1 202 ? 7.360 0.694 0.565 1.00 79.00 202 GLN A O 1
ATOM 1626 N N . VAL A 1 203 ? 8.047 1.147 2.658 1.00 81.12 203 VAL A N 1
ATOM 1627 C CA . VAL A 1 203 ? 9.179 1.995 2.241 1.00 81.12 203 VAL A CA 1
ATOM 1628 C C . VAL A 1 203 ? 10.166 1.195 1.386 1.00 81.12 203 VAL A C 1
ATOM 1630 O O . VAL A 1 203 ? 10.583 1.667 0.326 1.00 81.12 203 VAL A O 1
ATOM 1633 N N . GLY A 1 204 ? 10.480 -0.044 1.778 1.00 83.38 204 GLY A N 1
ATOM 1634 C CA . GLY A 1 204 ? 11.322 -0.944 0.982 1.00 83.38 204 GLY A CA 1
ATOM 1635 C C . GLY A 1 204 ? 10.738 -1.246 -0.405 1.00 83.38 204 GLY A C 1
ATOM 1636 O O . GLY A 1 204 ? 11.438 -1.154 -1.417 1.00 83.38 204 GLY A O 1
ATOM 1637 N N . ALA A 1 205 ? 9.435 -1.531 -0.484 1.00 83.12 205 ALA A N 1
ATOM 1638 C CA . ALA A 1 205 ? 8.747 -1.766 -1.756 1.00 83.12 205 ALA A CA 1
ATOM 1639 C C . ALA A 1 205 ? 8.718 -0.511 -2.654 1.00 83.12 205 ALA A C 1
ATOM 1641 O O . ALA A 1 205 ? 8.878 -0.604 -3.880 1.00 83.12 205 ALA A O 1
ATOM 1642 N N . ALA A 1 206 ? 8.567 0.674 -2.056 1.00 79.19 206 ALA A N 1
ATOM 1643 C CA . ALA A 1 206 ? 8.642 1.949 -2.762 1.00 79.19 206 ALA A CA 1
ATOM 1644 C C . ALA A 1 206 ? 10.057 2.212 -3.304 1.00 79.19 206 ALA A C 1
ATOM 1646 O O . ALA A 1 206 ? 10.207 2.566 -4.476 1.00 79.19 206 ALA A O 1
ATOM 1647 N N . ALA A 1 207 ? 11.099 1.956 -2.509 1.00 82.88 207 ALA A N 1
ATOM 1648 C CA . ALA A 1 207 ? 12.491 2.082 -2.940 1.00 82.88 207 ALA A CA 1
ATOM 1649 C C . ALA A 1 207 ? 12.813 1.150 -4.121 1.00 82.88 207 ALA A C 1
ATOM 1651 O O . ALA A 1 207 ? 13.404 1.587 -5.113 1.00 82.88 207 ALA A O 1
ATOM 1652 N N . LEU A 1 208 ? 12.347 -0.105 -4.075 1.00 84.44 208 LEU A N 1
ATOM 1653 C CA . LEU A 1 208 ? 12.475 -1.041 -5.196 1.00 84.44 208 LEU A CA 1
ATOM 1654 C C . LEU A 1 208 ? 11.774 -0.508 -6.456 1.00 84.44 208 LEU A C 1
ATOM 1656 O O . LEU A 1 208 ? 12.333 -0.568 -7.554 1.00 84.44 208 LEU A O 1
ATOM 1660 N N . THR A 1 209 ? 10.583 0.079 -6.307 1.00 80.94 209 THR A N 1
ATOM 1661 C CA . THR A 1 209 ? 9.861 0.709 -7.423 1.00 80.94 209 THR A CA 1
ATOM 1662 C C . THR A 1 209 ? 10.688 1.833 -8.049 1.00 80.94 209 THR A C 1
ATOM 1664 O O . THR A 1 209 ? 10.884 1.840 -9.269 1.00 80.94 209 THR A O 1
ATOM 1667 N N . VAL A 1 210 ? 11.228 2.744 -7.233 1.00 81.25 210 VAL A N 1
ATOM 1668 C CA . VAL A 1 210 ? 12.087 3.850 -7.691 1.00 81.25 210 VAL A CA 1
ATOM 1669 C C . VAL A 1 210 ? 13.320 3.315 -8.420 1.00 81.25 210 VAL A C 1
ATOM 1671 O O . VAL A 1 210 ? 13.622 3.755 -9.531 1.00 81.25 210 VAL A O 1
ATOM 1674 N N . PHE A 1 211 ? 13.985 2.304 -7.860 1.00 85.44 211 PHE A N 1
ATOM 1675 C CA . PHE A 1 211 ? 15.140 1.665 -8.484 1.00 85.44 211 PHE A CA 1
ATOM 1676 C C . PHE A 1 211 ? 14.807 1.090 -9.871 1.00 85.44 211 PHE A C 1
ATOM 1678 O O . PHE A 1 211 ? 15.509 1.366 -10.849 1.00 85.44 211 PHE A O 1
ATOM 1685 N N . THR A 1 212 ? 13.689 0.364 -10.010 1.00 82.69 212 THR A N 1
ATOM 1686 C CA . THR A 1 212 ? 13.266 -0.148 -11.327 1.00 82.69 212 THR A CA 1
ATOM 1687 C C . THR A 1 212 ? 12.961 0.971 -12.325 1.00 82.69 212 THR A C 1
ATOM 1689 O O . THR A 1 212 ? 13.197 0.809 -13.525 1.00 82.69 212 THR A O 1
ATOM 1692 N N . TYR A 1 213 ? 12.469 2.120 -11.857 1.00 81.38 213 TYR A N 1
ATOM 1693 C CA . TYR A 1 213 ? 12.203 3.280 -12.703 1.00 81.38 213 TYR A CA 1
ATOM 1694 C C . TYR A 1 213 ? 13.499 3.910 -13.234 1.00 81.38 213 TYR A C 1
ATOM 1696 O O . TYR A 1 213 ? 13.592 4.210 -14.428 1.00 81.38 213 TYR A O 1
ATOM 1704 N N . ILE A 1 214 ? 14.535 4.014 -12.395 1.00 84.19 214 ILE A N 1
ATOM 1705 C CA . ILE A 1 214 ? 15.874 4.472 -12.803 1.00 84.19 214 ILE A CA 1
ATOM 1706 C C . ILE A 1 214 ? 16.442 3.566 -13.904 1.00 84.19 214 ILE A C 1
ATOM 1708 O O . ILE A 1 214 ? 16.907 4.069 -14.931 1.00 84.19 214 ILE A O 1
ATOM 1712 N N . LEU A 1 215 ? 16.355 2.238 -13.747 1.00 83.44 215 LEU A N 1
ATOM 1713 C CA . LEU A 1 215 ? 16.816 1.285 -14.767 1.00 83.44 215 LEU A CA 1
ATOM 1714 C C . LEU A 1 215 ? 16.086 1.466 -16.107 1.00 83.44 215 LEU A C 1
ATOM 1716 O O . LEU A 1 215 ? 16.709 1.423 -17.169 1.00 83.44 215 LEU A O 1
ATOM 1720 N N . VAL A 1 216 ? 14.779 1.733 -16.073 1.00 82.94 216 VAL A N 1
ATOM 1721 C CA . VAL A 1 216 ? 13.970 1.991 -17.277 1.00 82.94 216 VAL A CA 1
ATOM 1722 C C . VAL A 1 216 ? 14.397 3.281 -17.973 1.00 82.94 216 VAL A C 1
ATOM 1724 O O . VAL A 1 216 ? 14.508 3.297 -19.200 1.00 82.94 216 VAL A O 1
ATOM 1727 N N . ILE A 1 217 ? 14.662 4.351 -17.219 1.00 81.62 217 ILE A N 1
ATOM 1728 C CA . ILE A 1 217 ? 15.160 5.615 -17.779 1.00 81.62 217 ILE A CA 1
ATOM 1729 C C . ILE A 1 217 ? 16.535 5.411 -18.415 1.00 81.62 217 ILE A C 1
ATOM 1731 O O . ILE A 1 217 ? 16.750 5.856 -19.545 1.00 81.62 217 ILE A O 1
ATOM 1735 N N . ARG A 1 218 ? 17.457 4.721 -17.728 1.00 83.56 218 ARG A N 1
ATOM 1736 C CA . ARG A 1 218 ? 18.790 4.408 -18.270 1.00 83.56 218 ARG A CA 1
ATOM 1737 C C . ARG A 1 218 ? 18.670 3.641 -19.583 1.00 83.56 218 ARG A C 1
ATOM 1739 O O . ARG A 1 218 ? 19.258 4.057 -20.575 1.00 83.56 218 ARG A O 1
ATOM 1746 N N . ARG A 1 219 ? 17.822 2.612 -19.621 1.00 83.50 219 ARG A N 1
ATOM 1747 C CA . ARG A 1 219 ? 17.552 1.832 -20.832 1.00 83.50 219 ARG A CA 1
ATOM 1748 C C . ARG A 1 219 ? 16.968 2.678 -21.967 1.00 83.50 219 ARG A C 1
ATOM 1750 O O . ARG A 1 219 ? 17.438 2.577 -23.095 1.00 83.50 219 ARG A O 1
ATOM 1757 N N . LYS A 1 220 ? 15.990 3.554 -21.689 1.00 79.81 220 LYS A N 1
ATOM 1758 C CA . LYS A 1 220 ? 15.439 4.485 -22.698 1.00 79.81 220 LYS A CA 1
ATOM 1759 C C . LYS A 1 220 ? 16.522 5.403 -23.277 1.00 79.81 220 LYS A C 1
ATOM 1761 O O . LYS A 1 220 ? 16.566 5.586 -24.491 1.00 79.81 220 LYS A O 1
ATOM 1766 N N . LYS A 1 221 ? 17.411 5.942 -22.432 1.00 80.25 221 LYS A N 1
ATOM 1767 C CA . LYS A 1 221 ? 18.540 6.781 -22.871 1.00 80.25 221 LYS A CA 1
ATOM 1768 C C . LYS A 1 221 ? 19.525 5.994 -23.741 1.00 80.25 221 LYS A C 1
ATOM 1770 O O . LYS A 1 221 ? 19.929 6.499 -24.784 1.00 80.25 221 LYS A O 1
ATOM 1775 N N . THR A 1 222 ? 19.877 4.768 -23.352 1.00 79.06 222 THR A N 1
ATOM 1776 C CA . THR A 1 222 ? 20.757 3.894 -24.145 1.00 79.06 222 THR A CA 1
ATOM 1777 C C . THR A 1 222 ? 20.131 3.569 -25.500 1.00 79.06 222 THR A C 1
ATOM 1779 O O . THR A 1 222 ? 20.758 3.806 -26.527 1.00 79.06 222 THR A O 1
ATOM 1782 N N . LYS A 1 223 ? 18.860 3.154 -25.529 1.00 77.69 223 LYS A N 1
ATOM 1783 C CA . LYS A 1 223 ? 18.149 2.828 -26.772 1.00 77.69 223 LYS A CA 1
ATOM 1784 C C . LYS A 1 223 ? 18.039 4.022 -27.726 1.00 77.69 223 LYS A C 1
ATOM 1786 O O . LYS A 1 223 ? 18.223 3.869 -28.926 1.00 77.69 223 LYS A O 1
ATOM 1791 N N . SER A 1 224 ? 17.812 5.227 -27.198 1.00 77.38 224 SER A N 1
ATOM 1792 C CA . SER A 1 224 ? 17.801 6.453 -28.009 1.00 77.38 224 SER A CA 1
ATOM 1793 C C . SER A 1 224 ? 19.164 6.748 -28.649 1.00 77.38 224 SER A C 1
ATOM 1795 O O . SER A 1 224 ? 19.206 7.166 -29.804 1.00 77.38 224 SER A O 1
ATOM 1797 N N . LYS A 1 225 ? 20.277 6.483 -27.946 1.00 76.31 225 LYS A N 1
ATOM 1798 C CA . LYS A 1 225 ? 21.629 6.625 -28.512 1.00 76.31 225 LYS A CA 1
ATOM 1799 C C . LYS A 1 225 ? 21.906 5.595 -29.610 1.00 76.31 225 LYS A C 1
ATOM 1801 O O . LYS A 1 225 ? 22.469 5.969 -30.633 1.00 76.31 225 LYS A O 1
ATOM 1806 N N . ILE A 1 226 ? 21.495 4.340 -29.416 1.00 75.88 226 ILE A N 1
ATOM 1807 C CA . ILE A 1 226 ? 21.673 3.269 -30.411 1.00 75.88 226 ILE A CA 1
ATOM 1808 C C . ILE A 1 226 ? 20.866 3.589 -31.677 1.00 75.88 226 ILE A C 1
ATOM 1810 O O . ILE A 1 226 ? 21.433 3.601 -32.763 1.00 75.88 226 ILE A O 1
ATOM 1814 N N . ASN A 1 227 ? 19.586 3.959 -31.545 1.00 77.06 227 ASN A N 1
ATOM 1815 C CA . ASN A 1 227 ? 18.751 4.351 -32.689 1.00 77.06 227 ASN A CA 1
ATOM 1816 C C . ASN A 1 227 ? 19.354 5.523 -33.479 1.00 77.06 227 ASN A C 1
ATOM 1818 O O . ASN A 1 227 ? 19.315 5.524 -34.705 1.00 77.06 227 ASN A O 1
ATOM 1822 N N . ARG A 1 228 ? 19.947 6.505 -32.786 1.00 77.81 228 ARG A N 1
ATOM 1823 C CA . ARG A 1 228 ? 20.629 7.633 -33.434 1.00 77.81 228 ARG A CA 1
ATOM 1824 C C . ARG A 1 228 ? 21.872 7.190 -34.215 1.00 77.81 228 ARG A C 1
ATOM 1826 O O . ARG A 1 228 ? 22.079 7.684 -35.316 1.00 77.81 228 ARG A O 1
ATOM 1833 N N . ARG A 1 229 ? 22.671 6.257 -33.684 1.00 71.19 229 ARG A N 1
ATOM 1834 C CA . ARG A 1 229 ? 23.834 5.690 -34.396 1.00 71.19 229 ARG A CA 1
ATOM 1835 C C . ARG A 1 229 ? 23.414 4.845 -35.600 1.00 71.19 229 ARG A C 1
ATOM 1837 O O . ARG A 1 229 ? 24.000 4.990 -36.660 1.00 71.19 229 ARG A O 1
ATOM 1844 N N . MET A 1 230 ? 22.351 4.050 -35.471 1.00 69.19 230 MET A N 1
ATOM 1845 C CA . MET A 1 230 ? 21.793 3.285 -36.592 1.00 69.19 230 MET A CA 1
ATOM 1846 C C . MET A 1 230 ? 21.292 4.181 -37.727 1.00 69.19 230 MET A C 1
ATOM 1848 O O . MET A 1 230 ? 21.565 3.899 -38.884 1.00 69.19 230 MET A O 1
ATOM 1852 N N . SER A 1 231 ? 20.628 5.302 -37.417 1.00 71.56 231 SER A N 1
ATOM 1853 C CA . SER A 1 231 ? 20.189 6.253 -38.452 1.00 71.56 231 SER A CA 1
ATOM 1854 C C . SER A 1 231 ? 21.338 6.935 -39.211 1.00 71.56 231 SER A C 1
ATOM 1856 O O . SER A 1 231 ? 21.099 7.555 -40.240 1.00 71.56 231 SER A O 1
ATOM 1858 N N . GLN A 1 232 ? 22.571 6.842 -38.701 1.00 71.56 232 GLN A N 1
ATOM 1859 C CA . GLN A 1 232 ? 23.776 7.402 -39.318 1.00 71.56 232 GLN A CA 1
ATOM 1860 C C . GLN A 1 232 ? 24.549 6.377 -40.165 1.00 71.56 232 GLN A C 1
ATOM 1862 O O . GLN A 1 232 ? 25.512 6.769 -40.817 1.00 71.56 232 GLN A O 1
ATOM 1867 N N . MET A 1 233 ? 24.138 5.101 -40.182 1.00 64.62 233 MET A N 1
ATOM 1868 C CA . MET A 1 233 ? 24.716 4.047 -41.023 1.00 64.62 233 MET A CA 1
ATOM 1869 C C . MET A 1 233 ? 23.805 3.798 -42.239 1.00 64.62 233 MET A C 1
ATOM 1871 O O . MET A 1 233 ? 22.799 3.096 -42.117 1.00 64.62 233 MET A O 1
ATOM 1875 N N . PRO A 1 234 ? 24.086 4.398 -43.412 1.00 51.47 234 PRO A N 1
ATOM 1876 C CA . PRO A 1 234 ? 23.310 4.136 -44.614 1.00 51.47 234 PRO A CA 1
ATOM 1877 C C . PRO A 1 234 ? 23.648 2.744 -45.168 1.00 51.47 234 PRO A C 1
ATOM 1879 O O . PRO A 1 234 ? 24.773 2.505 -45.588 1.00 51.47 234 PRO A O 1
ATOM 1882 N N . GLY A 1 235 ? 22.655 1.852 -45.242 1.00 60.56 235 GLY A N 1
ATOM 1883 C CA . GLY A 1 235 ? 22.612 0.883 -46.344 1.00 60.56 235 GLY A CA 1
ATOM 1884 C C . GLY A 1 235 ? 22.770 -0.613 -46.071 1.00 60.56 235 GLY A C 1
ATOM 1885 O O . GLY A 1 235 ? 22.842 -1.340 -47.053 1.00 60.56 235 GLY A O 1
ATOM 1886 N N . GLN A 1 236 ? 22.760 -1.129 -44.837 1.00 51.25 236 GLN A N 1
ATOM 1887 C CA . GLN A 1 236 ? 22.795 -2.592 -44.664 1.00 51.25 236 GLN A CA 1
ATOM 1888 C C . GLN A 1 236 ? 22.110 -3.061 -43.377 1.00 51.25 236 GLN A C 1
ATOM 1890 O O . GLN A 1 236 ? 22.740 -3.262 -42.348 1.00 51.25 236 GLN A O 1
ATOM 1895 N N . TYR A 1 237 ? 20.791 -3.242 -43.430 1.00 50.41 237 TYR A N 1
ATOM 1896 C CA . TYR A 1 237 ? 20.058 -3.994 -42.412 1.00 50.41 237 TYR A CA 1
ATOM 1897 C C . TYR A 1 237 ? 19.040 -4.910 -43.105 1.00 50.41 237 TYR A C 1
ATOM 1899 O O . TYR A 1 237 ? 18.198 -4.404 -43.852 1.00 50.41 237 TYR A O 1
ATOM 1907 N N . PRO A 1 238 ? 19.075 -6.237 -42.885 1.00 44.81 238 PRO A N 1
ATOM 1908 C CA . PRO A 1 238 ? 17.984 -7.109 -43.297 1.00 44.81 238 PRO A CA 1
ATOM 1909 C C . PRO A 1 238 ? 16.738 -6.772 -42.466 1.00 44.81 238 PRO A C 1
ATOM 1911 O O . PRO A 1 238 ? 16.749 -6.822 -41.239 1.00 44.81 238 PRO A O 1
ATOM 1914 N N . THR A 1 239 ? 15.654 -6.403 -43.141 1.00 43.28 239 THR A N 1
ATOM 1915 C CA . THR A 1 239 ? 14.397 -5.900 -42.562 1.00 43.28 239 THR A CA 1
ATOM 1916 C C . THR A 1 239 ? 13.481 -6.985 -41.978 1.00 43.28 239 THR A C 1
ATOM 1918 O O . THR A 1 239 ? 12.272 -6.788 -41.918 1.00 43.28 239 THR A O 1
ATOM 1921 N N . ASN A 1 240 ? 14.014 -8.122 -41.527 1.00 39.12 240 ASN A N 1
ATOM 1922 C CA . ASN A 1 240 ? 13.201 -9.234 -41.024 1.00 39.12 240 ASN A CA 1
ATOM 1923 C C . ASN A 1 240 ? 13.574 -9.620 -39.589 1.00 39.12 240 ASN A C 1
ATOM 1925 O O . ASN A 1 240 ? 14.319 -10.577 -39.425 1.00 39.12 240 ASN A O 1
ATOM 1929 N N . TYR A 1 241 ? 13.034 -8.904 -38.591 1.00 36.94 241 TYR A N 1
ATOM 1930 C CA . TYR A 1 241 ? 12.731 -9.403 -37.233 1.00 36.94 241 TYR A CA 1
ATOM 1931 C C . TYR A 1 241 ? 11.634 -8.561 -36.569 1.00 36.94 241 TYR A C 1
ATOM 1933 O O . TYR A 1 241 ? 11.783 -7.318 -36.516 1.00 36.94 241 TYR A O 1
#

Organism: NCBI:txid97972

Foldseek 3Di:
DDDDDDDDPDDPVRVVVVVVVVVVVVVLVVLVVVLLVLLLVLLVLQLVLLVLQLVLLVVLLVLCVVQVPPWDFDQDPVRDTDTDTLADDPADCVVSVLSNVLSVVLNVLSVVLNVCSVPCPPVNVVVCPPVNVVSVVVSLVSNVVSVVVVVVCVVVPPDCRHSLSVLPDPVSVSCCVVCVVRDDSVVSNVSVVVVVVSVVSNVVSVVSVVVSVVSVVVSVVVVVVVVVVVVVDPDDDDPDD

Sequence (241 aa):
MVNSYQYQPPGKTDFADFEGMDNVYQEDAQLKARIRRLRLISRVASTVISIAVLVPITITLHKFLTTKNVFRDVRRDDGTVVNRNPWFKDTKEWPTYMYFAVAAISTTLNFCVLVSYLRGGVESANKSAYVSSFFSWAIMLGNLIVWCVAAALYRTEKATDDIWGWACSPLARKIQKEFADQIDFQQSCTVQSTSWYIGLAQVGAAALTVFTYILVIRRKKTKSKINRRMSQMPGQYPTNY

Secondary structure (DSSP, 8-state):
-------PPPPHHHHHHHHHHHHHHHHHHHHHHHHHHHHHHHHHHHHHHHHHHHHHHHHHHHHHHHHTT--EEEE-TTS-EEEE-SS-TT-B-HHHHHHHHHHHHHHHHHHHHHHHHHHSTTTHHHH-HHHHHHHHHHHHHHHHHHHHHHHHHHHH---TTBHHHHHTSHHHHHHTTTSTTT--HHHHHHHHHHHHHHHHHHHHHHHHHHHHHHHHHHHHHHHHHHHHHHTTS-S------

pLDDT: mean 73.52, std 12.56, range [36.94, 88.81]

Radius of gyration: 29.43 Å; chains: 1; bounding box: 61×27×114 Å